Protein AF-0000000080419320 (afdb_homodimer)

InterPro domains:
  IPR003598 Immunoglobulin subtype 2 [SM00408] (26-109)
  IPR003599 Immunoglobulin domain subtype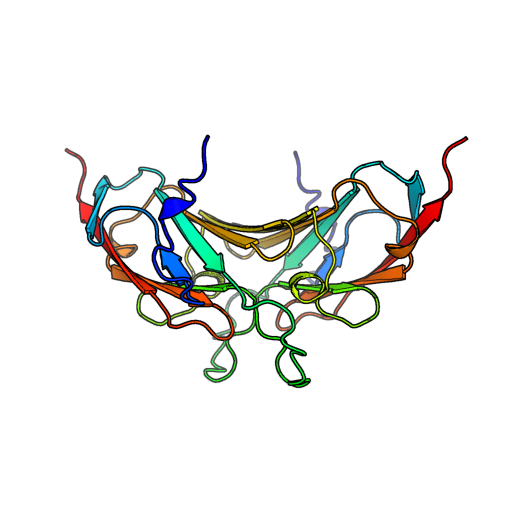 [SM00409] (20-117)
  IPR007110 Immunoglobulin-like domain [PS50835] (25-113)
  IPR013783 Immunoglobulin-like fold [G3DSA:2.60.40.10] (17-116)
  IPR036179 Immunoglobulin-like domain superfamily [SSF48726] (20-116)
  IPR037448 Zwei Ig domain protein zig-8 [PTHR23279] (15-119)

Organism: Rhodnius prolixus (NCBI:txid13249)

Nearest PDB structures (foldseek):
  6eg0-assembly1_A  TM=8.584E-01  e=4.675E-08  Drosophila melanogaster
  6eg1-assembly2_C  TM=7.633E-01  e=2.145E-08  Drosophila melanogaster
  4nob-assembly1_A  TM=6.809E-01  e=1.033E-05  Mus musculus
  5ayq-assembly1_B  TM=5.614E-01  e=3.844E-04  Mus musculus
  6avn-assembly1_L  TM=5.972E-01  e=2.040E-03  Homo sapiens

Sequence (240 aa):
MEFQKNLYKDGSVGANILGPKLRVVREGSSLTLLCHVRTKSGNSYKDTHRPPRLVDWLHDGKIILFTERSGVNVLTEKDGIDVSSHLTLSSVKMSDTGNYTCKAFNAAPTSIHLEVIQGWMEFQKNLYKDGSVGANILGPKLRVVREGSSLTLLCHVRTKSGNSYKDTHRPPRLVDWLHDGKIILFTERSGVNVLTEKDGIDVSSHLTLSSVKMSDTGNYTCKAFNAAPTSIHLEVIQGW

Solvent-accessible surface area (backbone atoms only — not comparable to full-atom values): 13356 Å² total; per-residue (Å²): 130,82,71,70,70,68,75,52,74,79,77,62,57,25,32,43,61,67,73,66,56,66,41,80,44,48,44,59,38,70,46,75,46,44,32,42,34,41,54,68,85,83,72,71,80,70,70,79,82,62,74,69,56,67,67,41,53,23,49,70,85,36,54,42,92,75,46,86,63,46,42,36,36,39,38,37,36,31,52,67,64,38,34,39,36,34,41,32,36,48,54,34,44,68,84,64,39,43,40,38,33,42,38,29,57,92,22,55,65,30,68,34,37,38,42,46,38,84,69,131,129,82,70,70,71,69,74,52,75,79,77,63,56,25,30,43,62,67,74,67,54,66,40,77,45,50,43,58,38,71,47,76,46,45,33,43,34,41,55,68,85,86,73,72,80,69,70,79,81,62,75,68,54,67,66,42,53,23,48,71,84,36,53,44,90,74,45,86,63,46,42,37,35,39,39,36,38,32,54,68,63,39,33,38,36,34,42,32,38,48,54,34,43,67,84,63,40,40,39,39,32,42,38,28,58,91,22,55,65,28,69,33,37,38,42,47,38,84,66,130

pLDDT: mean 79.52, std 20.67, range [26.31, 98.56]

Secondary structure (DSSP, 8-state):
----GGG-SS---EEEE-S-SEEEEETT--EEEEEEEEPPTT------SS---SEEEEETTEEGGGSS--SEEEEEEEETTEEEEEEEESS--GGG-EEEEEEETTS--EEEEEEEE---/----GGG-SS---EEEE-S-SEEEEETT--EEEEEEEEPPTT------SS---SEEEEETTEEGGGSS--SEEEEEEEETTEEEEEEEESS--GGG-EEEEEEETTS--EEEEEEEE---

Structure (mmCIF, N/CA/C/O backbone):
data_AF-0000000080419320-model_v1
#
loop_
_entity.id
_entity.type
_entity.pdbx_description
1 polymer 'Uncharacterized protein'
#
loop_
_atom_site.group_PDB
_atom_site.id
_atom_site.type_symbol
_atom_site.label_atom_id
_atom_site.label_alt_id
_atom_site.label_comp_id
_atom_site.label_asym_id
_atom_site.label_entity_id
_atom_site.label_seq_id
_atom_site.pdbx_PDB_ins_code
_atom_site.Cartn_x
_atom_site.Cartn_y
_atom_site.Cartn_z
_atom_site.occupancy
_atom_site.B_iso_or_equiv
_atom_site.auth_seq_id
_atom_site.auth_comp_id
_atom_site.auth_asym_id
_atom_site.auth_atom_id
_atom_site.pdbx_PDB_model_num
ATOM 1 N N . MET A 1 1 ? -13.398 -9.281 14.727 1 26.31 1 MET A N 1
ATOM 2 C CA . MET A 1 1 ? -14.086 -8 14.539 1 26.31 1 MET A CA 1
ATOM 3 C C . MET A 1 1 ? -15.008 -8.055 13.32 1 26.31 1 MET A C 1
ATOM 5 O O . MET A 1 1 ? -14.586 -8.445 12.234 1 26.31 1 MET A O 1
ATOM 9 N N . GLU A 1 2 ? -16.219 -8.328 13.438 1 29.62 2 GLU A N 1
ATOM 10 C CA . GLU A 1 2 ? -17.266 -8.422 12.422 1 29.62 2 GLU A CA 1
ATOM 11 C C . GLU A 1 2 ? -17.25 -7.211 11.5 1 29.62 2 GLU A C 1
ATOM 13 O O . GLU A 1 2 ? -17.375 -6.07 11.953 1 29.62 2 GLU A O 1
ATOM 18 N N . PHE A 1 3 ? -16.422 -7.199 10.57 1 36.44 3 PHE A N 1
ATOM 19 C CA . PHE A 1 3 ? -16.5 -6.141 9.578 1 36.44 3 PHE A CA 1
ATOM 20 C C . PHE A 1 3 ? -17.953 -5.918 9.148 1 36.44 3 PHE A C 1
ATOM 22 O O . PHE A 1 3 ? -18.672 -6.875 8.875 1 36.44 3 PHE A O 1
ATOM 29 N N . GLN A 1 4 ? -18.547 -5.008 9.766 1 41.03 4 GLN A N 1
ATOM 30 C CA . GLN A 1 4 ? -19.938 -4.695 9.453 1 41.03 4 GLN A CA 1
ATOM 31 C C . GLN A 1 4 ? -20.203 -4.766 7.945 1 41.03 4 GLN A C 1
ATOM 33 O O . GLN A 1 4 ? -19.609 -4.008 7.176 1 41.03 4 GLN A O 1
ATOM 38 N N . LYS A 1 5 ? -20.469 -5.887 7.453 1 40.09 5 LYS A N 1
ATOM 39 C CA . LYS A 1 5 ? -21.016 -6.215 6.137 1 40.09 5 LYS A CA 1
ATOM 40 C C . LYS A 1 5 ? -21.984 -5.145 5.66 1 40.09 5 LYS A C 1
ATOM 42 O O . LYS A 1 5 ? -22.234 -5.008 4.461 1 40.09 5 LYS A O 1
ATOM 47 N N . ASN A 1 6 ? -22.578 -4.566 6.633 1 43.12 6 ASN A N 1
ATOM 48 C CA . ASN A 1 6 ? -23.703 -3.732 6.25 1 43.12 6 ASN A CA 1
ATOM 49 C C . ASN A 1 6 ? -23.25 -2.414 5.629 1 43.12 6 ASN A C 1
ATOM 51 O O . ASN A 1 6 ? -24.031 -1.471 5.52 1 43.12 6 ASN A O 1
ATOM 55 N N . LEU A 1 7 ? -22.031 -2.287 5.59 1 47.19 7 LEU A N 1
ATOM 56 C CA . LEU A 1 7 ? -21.641 -0.943 5.176 1 47.19 7 LEU A CA 1
ATOM 57 C C . LEU A 1 7 ? -22.125 -0.646 3.764 1 47.19 7 LEU A C 1
ATOM 59 O O . LEU A 1 7 ? -22.156 0.513 3.342 1 47.19 7 LEU A O 1
ATOM 63 N N . TYR A 1 8 ? -22.203 -1.708 2.971 1 48.38 8 TYR A N 1
ATOM 64 C CA . TYR A 1 8 ? -22.656 -1.396 1.62 1 48.38 8 TYR A CA 1
ATOM 65 C C . TYR A 1 8 ? -24.109 -1.827 1.424 1 48.38 8 TYR A C 1
ATOM 67 O O . TYR A 1 8 ? -24.438 -3.002 1.589 1 48.38 8 TYR A O 1
ATOM 75 N N . LYS A 1 9 ? -25.031 -1.12 1.931 1 42.31 9 LYS A N 1
ATOM 76 C CA . LYS A 1 9 ? -26.422 -1.468 1.724 1 42.31 9 LYS A CA 1
ATOM 77 C C . LYS A 1 9 ? -26.672 -1.975 0.303 1 42.31 9 LYS A C 1
ATOM 79 O O . LYS A 1 9 ? -27.375 -2.961 0.101 1 42.31 9 LYS A O 1
ATOM 84 N N . ASP A 1 10 ? -26.656 -1.07 -0.639 1 43.97 10 ASP A N 1
ATOM 85 C CA . ASP A 1 10 ? -27.281 -1.3 -1.942 1 43.97 10 ASP A CA 1
ATOM 86 C C . ASP A 1 10 ? -26.25 -1.781 -2.959 1 43.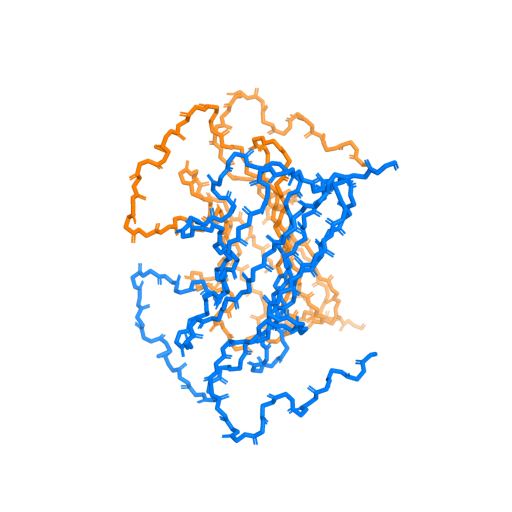97 10 ASP A C 1
ATOM 88 O O . ASP A 1 10 ? -26.312 -1.431 -4.141 1 43.97 10 ASP A O 1
ATOM 92 N N . GLY A 1 11 ? -25.359 -2.695 -2.592 1 49.44 11 GLY A N 1
ATOM 93 C CA . GLY A 1 11 ? -24.609 -3.279 -3.688 1 49.44 11 GLY A CA 1
ATOM 94 C C . GLY A 1 11 ? -23.547 -2.348 -4.242 1 49.44 11 GLY A C 1
ATOM 95 O O . GLY A 1 11 ? -22.984 -2.605 -5.309 1 49.44 11 GLY A O 1
ATOM 96 N N . SER A 1 12 ? -23.469 -1.065 -3.857 1 54.97 12 SER A N 1
ATOM 97 C CA . SER A 1 12 ? -22.734 -0.025 -4.566 1 54.97 12 SER A CA 1
ATOM 98 C C . SER A 1 12 ? -21.219 -0.211 -4.41 1 54.97 12 SER A C 1
ATOM 100 O O . SER A 1 12 ? -20.75 -0.623 -3.35 1 54.97 12 SER A O 1
ATOM 102 N N . VAL A 1 13 ? -20.484 -0.432 -5.68 1 60.5 13 VAL A N 1
ATOM 103 C CA . VAL A 1 13 ? -19.047 -0.353 -5.918 1 60.5 13 VAL A CA 1
ATOM 104 C C . VAL A 1 13 ? -18.531 1.005 -5.461 1 60.5 13 VAL A C 1
ATOM 106 O O . VAL A 1 13 ? -19.156 2.037 -5.703 1 60.5 13 VAL A O 1
ATOM 109 N N . GLY A 1 14 ? -17.781 1.075 -4.344 1 73.12 14 GLY A N 1
ATOM 110 C CA . GLY A 1 14 ? -17.203 2.346 -3.955 1 73.12 14 GLY A CA 1
ATOM 111 C C . GLY A 1 14 ? -16.203 2.219 -2.811 1 73.12 14 GLY A C 1
ATOM 112 O O . GLY A 1 14 ? -15.883 1.109 -2.385 1 73.12 14 GLY A O 1
ATOM 113 N N . ALA A 1 15 ? -15.641 3.34 -2.566 1 83.56 15 ALA A N 1
ATOM 114 C CA . ALA A 1 15 ? -14.758 3.496 -1.413 1 83.56 15 ALA A CA 1
ATOM 115 C C . ALA A 1 15 ? -15.477 4.18 -0.256 1 83.56 15 ALA A C 1
ATOM 117 O O . ALA A 1 15 ? -16.344 5.027 -0.473 1 83.56 15 ALA A O 1
ATOM 118 N N . ASN A 1 16 ? -15.25 3.664 0.948 1 89.94 16 ASN A N 1
ATOM 119 C CA . ASN A 1 16 ? -15.836 4.242 2.154 1 89.94 16 ASN A CA 1
ATOM 120 C C . ASN A 1 16 ? -14.828 4.27 3.303 1 89.94 16 ASN A C 1
ATOM 122 O O . ASN A 1 16 ? -14.242 3.238 3.646 1 89.94 16 ASN A O 1
ATOM 126 N N . ILE A 1 17 ? -14.586 5.508 3.779 1 94.5 17 ILE A N 1
ATOM 127 C CA . ILE A 1 17 ? -13.781 5.605 4.992 1 94.5 17 ILE A CA 1
ATOM 128 C C . ILE A 1 17 ? -14.672 5.41 6.219 1 94.5 17 ILE A C 1
ATOM 130 O O . ILE A 1 17 ? -15.602 6.184 6.445 1 94.5 17 ILE A O 1
ATOM 134 N N . LEU A 1 18 ? -14.328 4.465 7.027 1 93.5 18 LEU A N 1
ATOM 135 C CA . LEU A 1 18 ? -15.164 4.121 8.172 1 93.5 18 LEU A CA 1
ATOM 136 C C . LEU A 1 18 ? -15.062 5.184 9.258 1 93.5 18 LEU A C 1
ATOM 138 O O . LEU A 1 18 ? -13.992 5.746 9.484 1 93.5 18 LEU A O 1
ATOM 142 N N . GLY A 1 19 ? -16.297 5.391 9.961 1 91.94 19 GLY A N 1
ATOM 143 C CA . GLY A 1 19 ? -16.312 6.332 11.07 1 91.94 19 GLY A CA 1
ATOM 144 C C . GLY A 1 19 ? -16.891 7.684 10.688 1 91.94 19 GLY A C 1
ATOM 145 O O . GLY A 1 19 ? -17.453 7.844 9.602 1 91.94 19 GLY A O 1
ATOM 146 N N . PRO A 1 20 ? -16.812 8.586 11.586 1 94.31 20 PRO A N 1
ATOM 147 C CA . PRO A 1 20 ? -17.359 9.914 11.336 1 94.31 20 PRO A CA 1
ATOM 148 C C . PRO A 1 20 ? -16.594 10.688 10.266 1 94.31 20 PRO A C 1
ATOM 150 O O . PRO A 1 20 ? -15.391 10.484 10.102 1 94.31 20 PRO A O 1
ATOM 153 N N . LYS A 1 21 ? -17.312 11.547 9.555 1 96.19 21 LYS A N 1
ATOM 154 C CA . LYS A 1 21 ? -16.703 12.367 8.508 1 96.19 21 LYS A CA 1
ATOM 155 C C . LYS A 1 21 ? -15.781 13.422 9.109 1 96.19 21 LYS A C 1
ATOM 157 O O . LYS A 1 21 ? -14.898 13.945 8.43 1 96.19 21 LYS A O 1
ATOM 162 N N . LEU A 1 22 ? -16.016 13.727 10.312 1 97.88 22 LEU A N 1
ATOM 163 C CA . LEU A 1 22 ? -15.117 14.594 11.078 1 97.88 22 LEU A CA 1
ATOM 164 C C . LEU A 1 22 ? -14.391 13.797 12.156 1 97.88 22 LEU A C 1
ATOM 166 O O . LEU A 1 22 ? -15.023 13.227 13.047 1 97.88 22 LEU A O 1
ATOM 170 N N . ARG A 1 23 ? -13.109 13.766 12.031 1 97.62 23 ARG A N 1
ATOM 171 C CA . 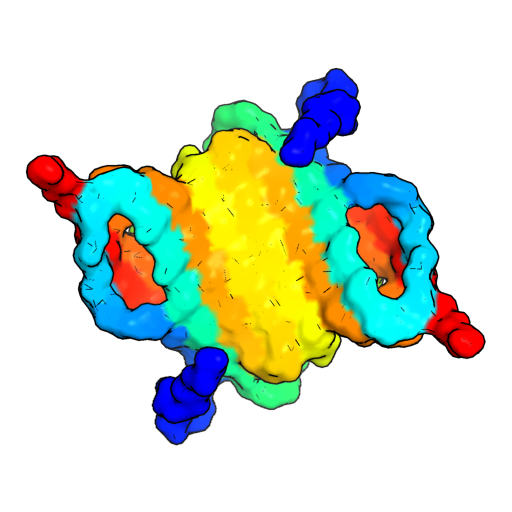ARG A 1 23 ? -12.258 13.125 13.031 1 97.62 23 ARG A CA 1
ATOM 172 C C . ARG A 1 23 ? -11.484 14.164 13.828 1 97.62 23 ARG A C 1
ATOM 174 O O . ARG A 1 23 ? -10.781 15 13.258 1 97.62 23 ARG A O 1
ATOM 181 N N . VAL A 1 24 ? -11.648 14.102 15.133 1 97.69 24 VAL A N 1
ATOM 182 C CA . VAL A 1 24 ? -10.922 15.016 16 1 97.69 24 VAL A CA 1
ATOM 183 C C . VAL A 1 24 ? -9.938 14.227 16.859 1 97.69 24 VAL A C 1
ATOM 185 O O . VAL A 1 24 ? -10.328 13.312 17.594 1 97.69 24 VAL A O 1
ATOM 188 N N . VAL A 1 25 ? -8.695 14.633 16.766 1 97.5 25 VAL A N 1
ATOM 189 C CA . VAL A 1 25 ? -7.68 13.922 17.531 1 97.5 25 VAL A CA 1
ATOM 190 C C . VAL A 1 25 ? -6.742 14.93 18.203 1 97.5 25 VAL A C 1
ATOM 192 O O . VAL A 1 25 ? -6.668 16.094 17.797 1 97.5 25 VAL A O 1
ATOM 195 N N . ARG A 1 26 ? -6.039 14.445 19.266 1 97.56 26 ARG A N 1
ATOM 196 C CA . ARG A 1 26 ? -5.055 15.281 19.953 1 97.56 26 ARG A CA 1
ATOM 197 C C . ARG A 1 26 ? -3.686 15.156 19.297 1 97.56 26 ARG A C 1
ATOM 199 O O . ARG A 1 26 ? -3.277 14.062 18.891 1 97.56 26 ARG A O 1
ATOM 206 N N . GLU A 1 27 ? -3.064 16.297 19.266 1 96.81 27 GLU A N 1
ATOM 207 C CA . GLU A 1 27 ? -1.695 16.266 18.75 1 96.81 27 GLU A CA 1
ATOM 208 C C . GLU A 1 27 ? -0.853 15.234 19.5 1 96.81 27 GLU A C 1
ATOM 210 O O . GLU A 1 27 ? -0.986 15.07 20.719 1 96.81 27 GLU A O 1
ATOM 215 N N . GLY A 1 28 ? 0.029 14.562 18.781 1 96.12 28 GLY A N 1
ATOM 216 C CA . GLY A 1 28 ? 0.926 13.586 19.375 1 96.12 28 GLY A CA 1
ATOM 217 C C . GLY A 1 28 ? 0.344 12.188 19.406 1 96.12 28 GLY A C 1
ATOM 218 O O . GLY A 1 28 ? 1.071 11.211 19.609 1 96.12 28 GLY A O 1
ATOM 219 N N . SER A 1 29 ? -0.983 12.094 19.297 1 96.62 29 SER A N 1
ATOM 220 C CA . SER A 1 29 ? -1.612 10.773 19.281 1 96.62 29 SER A CA 1
ATOM 221 C C . SER A 1 29 ? -1.396 10.086 17.938 1 96.62 29 SER A C 1
ATOM 223 O O . SER A 1 29 ? -0.84 10.68 17 1 96.62 29 SER A O 1
ATOM 225 N N . SER A 1 30 ? -1.675 8.789 17.906 1 97.12 30 SER A N 1
ATOM 226 C CA . SER A 1 30 ? -1.7 8.062 16.641 1 97.12 30 SER A CA 1
ATOM 227 C C . SER A 1 30 ? -3.109 8.008 16.062 1 97.12 30 SER A C 1
ATOM 229 O O . SER A 1 30 ? -4.094 8.055 16.797 1 97.12 30 SER A O 1
ATOM 231 N N . LEU A 1 31 ? -3.17 7.977 14.711 1 97.75 31 LEU A N 1
ATOM 232 C CA . LEU A 1 31 ? -4.441 7.887 14.008 1 97.75 31 LEU A CA 1
ATOM 233 C C . LEU A 1 31 ? -4.398 6.797 12.938 1 97.75 31 LEU A C 1
ATOM 235 O O . LEU A 1 31 ? -3.412 6.676 12.211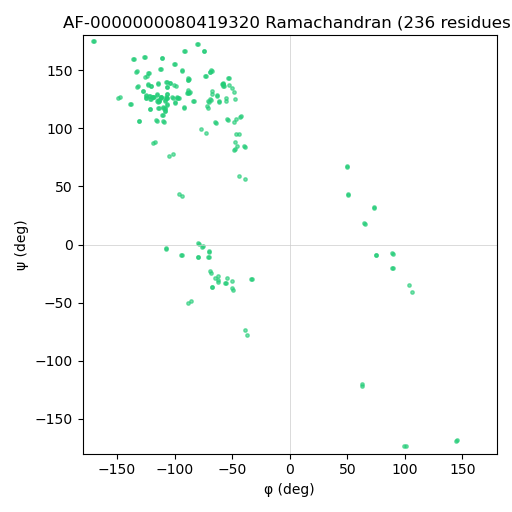 1 97.75 31 LEU A O 1
ATOM 239 N N . THR A 1 32 ? -5.453 6.027 12.883 1 97.81 32 THR A N 1
ATOM 240 C CA . THR A 1 32 ? -5.629 5.074 11.789 1 97.81 32 THR A CA 1
ATOM 241 C C . THR A 1 32 ? -6.969 5.293 11.094 1 97.81 32 THR A C 1
ATOM 243 O O . THR A 1 32 ? -8.016 5.305 11.742 1 97.81 32 THR A O 1
ATOM 246 N N . LEU A 1 33 ? -6.926 5.473 9.773 1 97.06 33 LEU A N 1
ATOM 247 C CA . LEU A 1 33 ? -8.117 5.543 8.93 1 97.06 33 LEU A CA 1
ATOM 248 C C . LEU A 1 33 ? -8.273 4.27 8.109 1 97.06 33 LEU A C 1
ATOM 250 O O . LEU A 1 33 ? -7.301 3.752 7.559 1 97.06 33 LEU A O 1
ATOM 254 N N . LEU A 1 34 ? -9.477 3.768 8.062 1 95.69 34 LEU A N 1
ATOM 255 C CA . LEU A 1 34 ? -9.766 2.541 7.328 1 95.69 34 LEU A CA 1
ATOM 256 C C . LEU A 1 34 ? -10.695 2.814 6.152 1 95.69 34 LEU A C 1
ATOM 258 O O . LEU A 1 34 ? -11.773 3.391 6.328 1 95.69 34 LEU A O 1
ATOM 262 N N . CYS A 1 35 ? -10.234 2.455 5.008 1 93.56 35 CYS A N 1
ATOM 263 C CA . CYS A 1 35 ? -11.031 2.572 3.793 1 93.56 35 CYS A CA 1
ATOM 264 C C . CYS A 1 35 ? -11.367 1.197 3.229 1 93.56 35 CYS A C 1
ATOM 266 O O . CYS A 1 35 ? -10.477 0.394 2.963 1 93.56 35 CYS A O 1
ATOM 268 N N . HIS A 1 36 ? -12.617 0.953 3.064 1 89.5 36 HIS A N 1
ATOM 269 C CA . HIS A 1 36 ? -13.102 -0.265 2.426 1 89.5 36 HIS A CA 1
ATOM 270 C C . HIS A 1 36 ? -13.516 -0.002 0.982 1 89.5 36 HIS A C 1
ATOM 272 O O . HIS A 1 36 ? -14.242 0.959 0.707 1 89.5 36 HIS A O 1
ATOM 278 N N . VAL A 1 37 ? -12.883 -0.864 0.137 1 83.12 37 VAL A N 1
ATOM 279 C CA . VAL A 1 37 ? -13.219 -0.752 -1.278 1 83.12 37 VAL A CA 1
ATOM 280 C C . VAL A 1 37 ? -13.906 -2.031 -1.75 1 83.12 37 VAL A C 1
ATOM 282 O O . VAL A 1 37 ? -13.414 -3.135 -1.494 1 83.12 37 VAL A O 1
ATOM 285 N N . ARG A 1 38 ? -14.984 -1.909 -2.363 1 74.12 38 ARG A N 1
ATOM 286 C CA . ARG A 1 38 ? -15.648 -3.047 -2.99 1 74.12 38 ARG A CA 1
ATOM 287 C C . ARG A 1 38 ? -15.594 -2.949 -4.512 1 74.12 38 ARG A C 1
ATOM 289 O O . ARG A 1 38 ? -15.891 -1.9 -5.082 1 74.12 38 ARG A O 1
ATOM 296 N N . THR A 1 39 ? -14.766 -3.781 -5.016 1 61.94 39 THR A N 1
ATOM 297 C CA . THR A 1 39 ? -14.695 -3.812 -6.473 1 61.94 39 THR A CA 1
ATOM 298 C C . THR A 1 39 ? -15.719 -4.781 -7.043 1 61.94 39 THR A C 1
ATOM 300 O O . THR A 1 39 ? -16.156 -5.715 -6.359 1 61.94 39 THR A O 1
ATOM 303 N N . LYS A 1 40 ? -16.5 -4.227 -8.156 1 54.34 40 LYS A N 1
ATOM 304 C CA . LYS A 1 40 ? -17.438 -5.121 -8.82 1 54.34 40 LYS A CA 1
ATOM 305 C C . LYS A 1 40 ? -16.766 -6.41 -9.266 1 54.34 40 LYS A C 1
ATOM 307 O O . LYS A 1 40 ? -15.562 -6.418 -9.547 1 54.34 40 LYS A O 1
ATOM 312 N N . SER A 1 41 ? -17.438 -7.414 -9.039 1 48.22 41 SER A N 1
ATOM 313 C CA . SER A 1 41 ? -17.125 -8.727 -9.602 1 48.22 41 SER A CA 1
ATOM 314 C C . SER A 1 41 ? -16.859 -8.641 -11.102 1 48.22 41 SER A C 1
ATOM 316 O O . SER A 1 41 ? -17.5 -7.859 -11.805 1 48.22 41 SER A O 1
ATOM 318 N N . GLY A 1 42 ? -15.68 -9.258 -11.781 1 46.38 42 GLY A N 1
ATOM 319 C CA . GLY A 1 42 ? -15.469 -9.469 -13.203 1 46.38 42 GLY A CA 1
ATOM 320 C C . GLY A 1 42 ? -14.5 -8.469 -13.82 1 46.38 42 GLY A C 1
ATOM 321 O O . GLY A 1 42 ? -14.398 -8.375 -15.039 1 46.38 42 GLY A O 1
ATOM 322 N 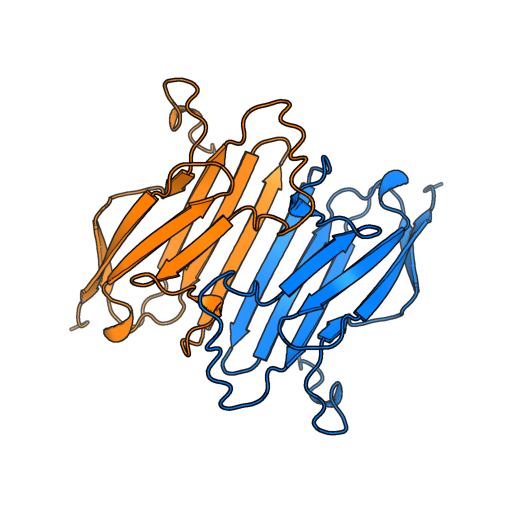N . ASN A 1 43 ? -14.492 -7.262 -13.383 1 43.19 43 ASN A N 1
ATOM 323 C CA . ASN A 1 43 ? -13.984 -6.199 -14.242 1 43.19 43 ASN A CA 1
ATOM 324 C C . ASN A 1 43 ? -12.5 -6.395 -14.547 1 43.19 43 ASN A C 1
ATOM 326 O O . ASN A 1 43 ? -11.695 -6.582 -13.641 1 43.19 43 ASN A O 1
ATOM 330 N N . SER A 1 44 ? -12.297 -6.875 -15.852 1 44.38 44 SER 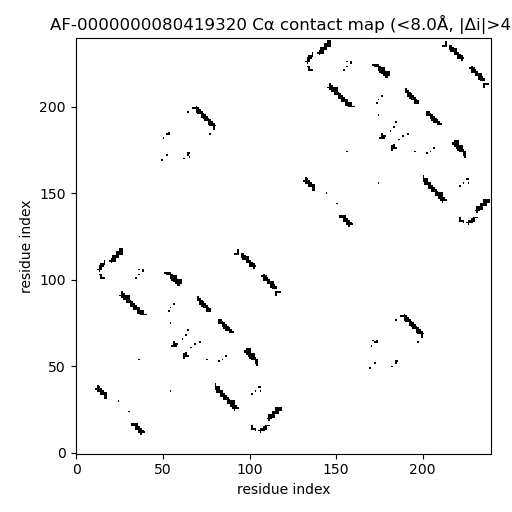A N 1
ATOM 331 C CA . SER A 1 44 ? -11.125 -6.934 -16.719 1 44.38 44 SER A CA 1
ATOM 332 C C . SER A 1 44 ? -10.336 -5.629 -16.688 1 44.38 44 SER A C 1
ATOM 334 O O . SER A 1 44 ? -10.805 -4.598 -17.172 1 44.38 44 SER A O 1
ATOM 336 N N . TYR A 1 45 ? -9.922 -5.254 -15.656 1 43.59 45 TYR A N 1
ATOM 337 C CA . TYR A 1 45 ? -9.125 -4.039 -15.789 1 43.59 45 TYR A CA 1
ATOM 338 C C . TYR A 1 45 ? -8.125 -4.164 -16.922 1 43.59 45 TYR A C 1
ATOM 340 O O . TYR A 1 45 ? -7.207 -4.988 -16.875 1 43.59 45 TYR A O 1
ATOM 348 N N . LYS A 1 46 ? -8.641 -3.768 -18.141 1 42 46 LYS A N 1
ATOM 349 C CA . LYS A 1 46 ? -7.879 -3.664 -19.391 1 42 46 LYS A CA 1
ATOM 350 C C . LYS A 1 46 ? -6.812 -2.576 -19.281 1 42 46 LYS A C 1
ATOM 352 O O . LYS A 1 46 ? -6.039 -2.369 -20.219 1 42 46 LYS A O 1
ATOM 357 N N . ASP A 1 47 ? -7 -1.525 -18.484 1 41.94 47 ASP A N 1
ATOM 358 C CA . ASP A 1 47 ? -6.176 -0.382 -18.859 1 41.94 47 ASP A CA 1
ATOM 359 C C . ASP A 1 47 ? -4.73 -0.574 -18.406 1 41.94 47 ASP A C 1
ATOM 361 O O . ASP A 1 47 ? -4.461 -0.677 -17.203 1 41.94 47 ASP A O 1
ATOM 365 N N . THR A 1 48 ? -3.846 -0.974 -19.25 1 41.91 48 THR A N 1
ATOM 366 C CA . THR A 1 48 ? -2.434 -1.326 -19.328 1 41.91 48 THR A CA 1
ATOM 367 C C . THR A 1 48 ? -1.561 -0.193 -18.797 1 41.91 48 THR A C 1
ATOM 369 O O . THR A 1 48 ? -0.377 -0.392 -18.516 1 41.91 48 THR A O 1
ATOM 372 N N . HIS A 1 49 ? -1.912 1.036 -18.844 1 40.94 49 HIS A N 1
ATOM 373 C CA . HIS A 1 49 ? -0.849 2.035 -18.844 1 40.94 49 HIS A CA 1
ATOM 374 C C . HIS A 1 49 ? -0.464 2.436 -17.422 1 40.94 49 HIS A C 1
ATOM 376 O O . HIS A 1 49 ? 0.632 2.953 -17.203 1 40.94 49 HIS A O 1
ATOM 382 N N . ARG A 1 50 ? -1.374 2.768 -16.609 1 45.81 50 ARG A N 1
ATOM 383 C CA . ARG A 1 50 ? -0.994 3.104 -15.242 1 45.81 50 ARG A CA 1
ATOM 384 C C . ARG A 1 50 ? -1.649 2.156 -14.242 1 45.81 50 ARG A C 1
ATOM 386 O O . ARG A 1 50 ? -2.873 2.156 -14.086 1 45.81 50 ARG A O 1
ATOM 393 N N . PRO A 1 51 ? -1.005 1.062 -13.984 1 47.44 51 PRO A N 1
ATOM 394 C CA . PRO A 1 51 ? -1.767 0.133 -13.148 1 47.44 51 PRO A CA 1
ATOM 395 C C . PRO A 1 51 ? -2.418 0.817 -11.945 1 47.44 51 PRO A C 1
ATOM 397 O O . PRO A 1 51 ? -1.766 1.594 -11.25 1 47.44 51 PRO A O 1
ATOM 400 N N . PRO A 1 52 ? -3.746 0.942 -12.031 1 50.5 52 PRO A N 1
ATOM 401 C CA . PRO A 1 52 ? -4.516 1.506 -10.922 1 50.5 52 PRO A CA 1
ATOM 402 C C . PRO A 1 52 ? -4.047 0.992 -9.562 1 50.5 52 PRO A C 1
ATOM 404 O O . PRO A 1 52 ? -3.555 -0.135 -9.461 1 50.5 52 PRO A O 1
ATOM 407 N N . ARG A 1 53 ? -3.441 1.88 -8.797 1 60.88 53 ARG A N 1
ATOM 408 C CA . ARG A 1 53 ? -3.377 1.504 -7.391 1 60.88 53 ARG A CA 1
ATOM 409 C C . ARG A 1 53 ? -4.77 1.215 -6.84 1 60.88 53 ARG A C 1
ATOM 411 O O . ARG A 1 53 ? -5.746 1.855 -7.234 1 60.88 53 ARG A O 1
ATOM 418 N N . LEU A 1 54 ? -4.934 0.003 -6.23 1 67.25 54 LEU A N 1
ATOM 419 C CA . LEU A 1 54 ? -6.277 -0.263 -5.73 1 67.25 54 LEU A CA 1
ATOM 420 C C . LEU A 1 54 ? -6.785 0.901 -4.887 1 67.25 54 LEU A C 1
ATOM 422 O O . LEU A 1 54 ? -7.941 1.314 -5.02 1 67.25 54 LEU A O 1
ATOM 426 N N . VAL A 1 55 ? -5.848 1.529 -4.09 1 80.94 55 VAL A N 1
ATOM 427 C CA . VAL A 1 55 ? -6.312 2.588 -3.199 1 80.94 55 VAL A CA 1
ATOM 428 C C . VAL A 1 55 ? -5.207 3.623 -3.008 1 80.94 55 VAL A C 1
ATOM 430 O O . VAL A 1 55 ? -4.055 3.27 -2.744 1 80.94 55 VAL A O 1
ATOM 433 N N . ASP A 1 56 ? -5.504 4.91 -3.268 1 84.56 56 ASP A N 1
ATOM 434 C CA . ASP A 1 56 ? -4.648 6.039 -2.916 1 84.56 56 ASP A CA 1
ATOM 435 C C . ASP A 1 56 ? -5.227 6.824 -1.741 1 84.56 56 ASP A C 1
ATOM 437 O O . ASP A 1 56 ? -6.438 7.031 -1.663 1 84.56 56 ASP A O 1
ATOM 441 N N . TRP A 1 57 ? -4.246 7.195 -0.918 1 91.31 57 TRP A N 1
ATOM 442 C CA . TRP A 1 57 ? -4.621 8.117 0.149 1 91.31 57 TRP A CA 1
ATOM 443 C C . TRP A 1 57 ? -4.074 9.516 -0.125 1 91.31 57 TRP A C 1
ATOM 445 O O . TRP A 1 57 ? -2.877 9.688 -0.362 1 91.31 57 TRP A O 1
ATOM 455 N N . LEU A 1 58 ? -4.988 10.461 -0.091 1 91.81 58 LEU A N 1
ATOM 456 C CA . LEU A 1 58 ? -4.59 11.852 -0.32 1 91.81 58 LEU A CA 1
ATOM 457 C C . LEU A 1 58 ? -4.797 12.688 0.937 1 91.81 58 LEU A C 1
ATOM 459 O O . LEU A 1 58 ? -5.793 12.523 1.644 1 91.81 58 LEU A O 1
ATOM 463 N N . HIS A 1 59 ? -3.836 13.547 1.194 1 95.31 59 HIS A N 1
ATOM 464 C CA . HIS A 1 59 ? -3.961 14.633 2.164 1 95.31 59 HIS A CA 1
ATOM 465 C C . HIS A 1 59 ? -4 15.992 1.474 1 95.31 59 HIS A C 1
ATOM 467 O O . HIS A 1 59 ? -3.008 16.422 0.875 1 95.31 59 HIS A O 1
ATOM 473 N N . ASP A 1 60 ? -5.207 16.609 1.568 1 95.56 60 ASP A N 1
ATOM 474 C CA . ASP A 1 60 ? -5.445 17.875 0.891 1 95.56 60 ASP A CA 1
ATOM 475 C C . ASP A 1 60 ? -5.027 17.797 -0.575 1 95.56 60 ASP A C 1
ATOM 477 O O . ASP A 1 60 ? -4.332 18.688 -1.072 1 95.56 60 ASP A O 1
ATOM 481 N N . GLY A 1 61 ? -5.379 16.703 -1.203 1 89.75 61 GLY A N 1
ATOM 48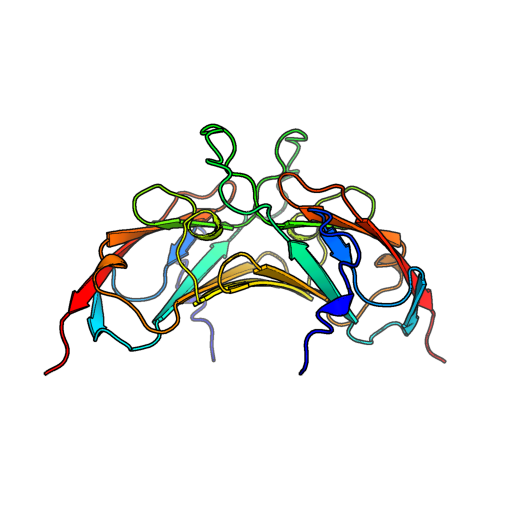2 C CA . GLY A 1 61 ? -5.238 16.562 -2.643 1 89.75 61 GLY A CA 1
ATOM 483 C C . GLY A 1 61 ? -3.889 16.016 -3.059 1 89.75 61 GLY A C 1
ATOM 484 O O . GLY A 1 61 ? -3.674 15.703 -4.23 1 89.75 61 GLY A O 1
ATOM 485 N N . LYS A 1 62 ? -3.02 15.906 -2.102 1 87.69 62 LYS A N 1
ATOM 486 C CA . LYS A 1 62 ? -1.703 15.344 -2.391 1 87.69 62 LYS A CA 1
ATOM 487 C C . LYS A 1 62 ? -1.597 13.906 -1.888 1 87.69 62 LYS A C 1
ATOM 489 O O . LYS A 1 62 ? -2.074 13.586 -0.796 1 87.69 62 LYS A O 1
ATOM 494 N N . ILE A 1 63 ? -0.978 13.055 -2.693 1 86.38 63 ILE A N 1
ATOM 495 C CA . ILE A 1 63 ? -0.747 11.688 -2.246 1 86.38 63 ILE A CA 1
ATOM 496 C C . ILE A 1 63 ? 0.14 11.688 -1.003 1 86.38 63 ILE A C 1
ATOM 498 O O . ILE A 1 63 ? 1.282 12.156 -1.05 1 86.38 63 ILE A O 1
ATOM 502 N N . ILE A 1 64 ? -0.27 11.148 0.047 1 87.56 64 ILE A N 1
ATOM 503 C CA . ILE A 1 64 ? 0.335 11.328 1.362 1 87.56 64 ILE A CA 1
ATOM 504 C C . ILE A 1 64 ? 1.726 10.695 1.383 1 87.56 64 ILE A C 1
ATOM 506 O O . ILE A 1 64 ? 2.646 11.234 2.004 1 87.56 64 ILE A O 1
ATOM 510 N N . LEU A 1 65 ? 1.884 9.555 0.679 1 82.69 65 LEU A N 1
ATOM 511 C CA . LEU A 1 65 ? 3.162 8.852 0.699 1 82.69 65 LEU A CA 1
ATOM 512 C C . LEU A 1 65 ? 4.227 9.641 -0.055 1 82.69 65 LEU A C 1
ATOM 514 O O . LEU A 1 65 ? 5.418 9.344 0.055 1 82.69 65 LEU A O 1
ATOM 518 N N . PHE A 1 66 ? 3.818 10.688 -0.673 1 79.31 66 PHE A N 1
ATOM 519 C CA . PHE A 1 66 ? 4.773 11.508 -1.412 1 79.31 66 PHE A CA 1
ATOM 520 C C . PHE A 1 66 ? 5.039 12.82 -0.688 1 79.31 66 PHE A C 1
ATOM 522 O O . PHE A 1 66 ? 5.816 13.648 -1.161 1 79.31 66 PHE A O 1
ATOM 529 N N . THR A 1 67 ? 4.379 13.008 0.336 1 82.38 67 THR A N 1
ATOM 530 C CA . THR A 1 67 ? 4.637 14.211 1.128 1 82.38 67 THR A CA 1
ATOM 531 C C . THR A 1 67 ? 5.871 14.016 2.004 1 82.38 67 THR A C 1
ATOM 533 O O . THR A 1 67 ? 6.449 12.93 2.047 1 82.38 67 THR A O 1
ATOM 536 N N . GLU A 1 68 ? 6.242 15.055 2.598 1 82.56 68 GLU A N 1
ATOM 537 C CA . GLU A 1 68 ? 7.406 15.023 3.482 1 82.56 68 GLU A CA 1
ATOM 538 C C . GLU A 1 68 ? 7.043 14.445 4.848 1 82.56 68 GLU A C 1
ATOM 540 O O . GLU A 1 68 ? 7.918 14.25 5.695 1 82.56 68 GLU A O 1
ATOM 545 N N . ARG A 1 69 ? 5.871 14.078 4.973 1 86 69 ARG A N 1
ATOM 546 C CA . ARG A 1 69 ? 5.395 13.602 6.266 1 86 69 ARG A CA 1
ATOM 547 C C . ARG A 1 69 ? 5.992 12.242 6.605 1 86 69 ARG A C 1
ATOM 549 O O . ARG A 1 69 ? 5.902 11.297 5.812 1 86 69 ARG A O 1
ATOM 556 N N . SER A 1 70 ? 6.68 12.117 7.754 1 87.56 70 SER A N 1
ATOM 557 C CA . SER A 1 70 ? 7.211 10.852 8.25 1 87.56 70 SER A CA 1
ATOM 558 C C . SER A 1 70 ? 6.215 10.156 9.164 1 87.56 70 SER A C 1
ATOM 560 O O . SER A 1 70 ? 5.207 10.742 9.562 1 87.56 70 SER A O 1
ATOM 562 N N . GLY A 1 71 ? 6.477 8.891 9.453 1 92.44 71 GLY A N 1
ATOM 563 C CA . GLY A 1 71 ? 5.586 8.164 10.344 1 92.44 71 GLY A CA 1
ATOM 564 C C . GLY A 1 71 ? 4.258 7.809 9.703 1 92.44 71 GLY A C 1
ATOM 565 O O . GLY A 1 71 ? 3.209 7.902 10.336 1 92.44 71 GLY A O 1
ATOM 566 N N . VAL A 1 72 ? 4.238 7.578 8.453 1 92.44 72 VAL A N 1
ATOM 567 C CA . VAL A 1 72 ? 3.055 7.195 7.695 1 92.44 72 VAL A CA 1
ATOM 568 C C . VAL A 1 72 ? 3.141 5.719 7.316 1 92.44 72 VAL A C 1
ATOM 570 O O . VAL A 1 72 ? 4.18 5.25 6.844 1 92.44 72 VAL A O 1
ATOM 573 N N . ASN A 1 73 ? 2.057 5.008 7.621 1 93.56 73 ASN A N 1
ATOM 574 C CA . ASN A 1 73 ? 1.941 3.611 7.219 1 93.56 73 ASN A CA 1
ATOM 575 C C . ASN A 1 73 ? 0.642 3.35 6.465 1 93.56 73 ASN A C 1
ATOM 577 O O . ASN A 1 73 ? -0.427 3.797 6.887 1 93.56 73 ASN A O 1
ATOM 581 N N . VAL A 1 74 ? 0.783 2.654 5.336 1 92.31 74 VAL A N 1
ATOM 582 C CA . VAL A 1 74 ? -0.396 2.234 4.586 1 92.31 74 VAL A CA 1
ATOM 583 C C . VAL A 1 74 ? -0.409 0.712 4.453 1 92.31 74 VAL A C 1
ATOM 585 O O . VAL A 1 74 ? 0.505 0.127 3.867 1 92.31 74 VAL A O 1
ATOM 588 N N . LEU A 1 75 ? -1.412 0.101 5.027 1 93.56 75 LEU A N 1
ATOM 589 C CA . LEU A 1 75 ? -1.641 -1.333 4.891 1 93.56 75 LEU A CA 1
ATOM 590 C C . LEU A 1 75 ? -2.848 -1.609 4 1 93.56 75 LEU A C 1
ATOM 592 O O . LEU A 1 75 ? -3.965 -1.194 4.316 1 93.56 75 LEU A O 1
ATOM 596 N N . THR A 1 76 ? -2.594 -2.215 2.889 1 90.25 76 THR A N 1
ATOM 597 C CA . THR A 1 76 ? -3.674 -2.625 2 1 90.25 76 THR A CA 1
ATOM 598 C C . THR A 1 76 ? -3.791 -4.148 1.958 1 90.25 76 THR A C 1
ATOM 600 O O . THR A 1 76 ? -2.803 -4.844 1.726 1 90.25 76 THR A O 1
ATOM 603 N N . GLU A 1 77 ? -5.004 -4.562 2.227 1 90.31 77 GLU A N 1
ATOM 604 C CA . GLU A 1 77 ? -5.289 -5.996 2.266 1 90.31 77 GLU A CA 1
ATOM 605 C C . GLU A 1 77 ? -6.402 -6.363 1.292 1 90.31 77 GLU A C 1
ATOM 607 O O . GLU A 1 77 ? -7.367 -5.613 1.13 1 90.31 77 GLU A O 1
ATOM 612 N N . LYS A 1 78 ? -6.125 -7.473 0.646 1 83.25 78 LYS A N 1
ATOM 613 C CA . LYS A 1 78 ? -7.129 -8.016 -0.266 1 83.25 78 LYS A CA 1
ATOM 614 C C . LYS A 1 78 ? -7.566 -9.414 0.169 1 83.25 78 LYS A C 1
ATOM 616 O O . LYS A 1 78 ? -6.73 -10.297 0.376 1 83.25 78 LYS A O 1
ATOM 621 N N . ASP A 1 79 ? -8.82 -9.586 0.298 1 81.5 79 ASP A N 1
ATOM 622 C CA . ASP A 1 79 ? -9.461 -10.875 0.526 1 81.5 79 ASP A CA 1
ATOM 623 C C . ASP A 1 79 ? -10.633 -11.078 -0.438 1 81.5 79 ASP A C 1
ATOM 625 O O . ASP A 1 79 ? -11.688 -10.469 -0.284 1 81.5 79 ASP A O 1
ATOM 629 N N . GLY A 1 80 ? -10.344 -11.969 -1.405 1 78.56 80 GLY A N 1
ATOM 630 C CA . GLY A 1 80 ? -11.336 -12.078 -2.461 1 78.56 80 GLY A CA 1
ATOM 631 C C . GLY A 1 80 ? -11.516 -10.789 -3.246 1 78.56 80 GLY A C 1
ATOM 632 O O . GLY A 1 80 ? -10.539 -10.227 -3.758 1 78.56 80 GLY A O 1
ATOM 633 N N . ILE A 1 81 ? -12.812 -10.258 -3.24 1 72.5 81 ILE A N 1
ATOM 634 C CA . ILE A 1 81 ? -13.117 -9.039 -3.977 1 72.5 81 ILE A CA 1
ATOM 635 C C . ILE A 1 81 ? -12.984 -7.828 -3.047 1 72.5 81 ILE A C 1
ATOM 637 O O . ILE A 1 81 ? -13.023 -6.684 -3.5 1 72.5 81 ILE A O 1
ATOM 641 N N . ASP A 1 82 ? -12.828 -8.102 -1.823 1 79.38 82 ASP A N 1
ATOM 642 C CA . ASP A 1 82 ? -12.781 -7.027 -0.838 1 79.38 82 ASP A CA 1
ATOM 643 C C . ASP A 1 82 ? -11.359 -6.492 -0.673 1 79.38 82 ASP A C 1
ATOM 645 O O . ASP A 1 82 ? -10.414 -7.27 -0.547 1 79.38 82 ASP A O 1
ATOM 649 N N . VAL A 1 83 ? -11.305 -5.215 -0.756 1 84.06 83 VAL A N 1
ATOM 650 C CA . VAL A 1 83 ? -10.031 -4.551 -0.515 1 84.06 83 VAL A CA 1
ATOM 651 C C . VAL A 1 83 ? -10.172 -3.553 0.63 1 84.06 83 VAL A C 1
ATOM 653 O O . VAL A 1 83 ? -11.133 -2.777 0.667 1 84.06 83 VAL A O 1
ATOM 656 N N . SER A 1 84 ? -9.297 -3.676 1.594 1 90.31 84 SER A N 1
ATOM 657 C CA . SER A 1 84 ? -9.242 -2.711 2.689 1 90.31 84 SER A CA 1
ATOM 658 C C . SER A 1 84 ? -7.879 -2.031 2.758 1 90.31 84 SER A C 1
ATOM 660 O O . SER A 1 84 ? -6.844 -2.686 2.607 1 90.31 84 SER A O 1
ATOM 662 N N . SER A 1 85 ? -7.906 -0.738 2.963 1 91.94 85 SER A N 1
ATOM 663 C CA . SER A 1 85 ? -6.672 0.03 3.096 1 91.94 85 SER A CA 1
ATOM 664 C C . SER A 1 85 ? -6.652 0.824 4.398 1 91.94 85 SER A C 1
ATOM 666 O O . SER A 1 85 ? -7.586 1.576 4.688 1 91.94 85 SER A O 1
ATOM 668 N N . HIS A 1 86 ? -5.586 0.674 5.164 1 94.75 86 HIS A N 1
ATOM 669 C CA . HIS A 1 86 ? -5.371 1.345 6.441 1 94.75 86 HIS A CA 1
ATOM 670 C C . HIS A 1 86 ? -4.289 2.414 6.328 1 94.75 86 HIS A C 1
ATOM 672 O O . HIS A 1 86 ? -3.143 2.109 5.996 1 94.75 86 HIS A O 1
ATOM 678 N N . LEU A 1 87 ? -4.703 3.549 6.551 1 95.75 87 LEU A N 1
ATOM 679 C CA . LEU A 1 87 ? -3.723 4.621 6.688 1 95.75 87 LEU A CA 1
ATOM 680 C C . LEU A 1 87 ? -3.469 4.938 8.156 1 95.75 87 LEU A C 1
ATOM 682 O O . LEU A 1 87 ? -4.398 5.277 8.898 1 95.75 87 LEU A O 1
ATOM 686 N N . THR A 1 88 ? -2.215 4.836 8.602 1 97.25 88 THR A N 1
ATOM 687 C CA . THR A 1 88 ? -1.853 5.156 9.977 1 97.25 88 THR A CA 1
ATOM 688 C C . THR A 1 88 ? -0.853 6.309 10.016 1 97.25 88 THR A C 1
ATOM 690 O O . THR A 1 88 ? 0.163 6.281 9.32 1 97.25 88 THR A O 1
ATOM 693 N N . LEU A 1 89 ? -1.191 7.254 10.742 1 97.12 89 LEU A N 1
ATOM 694 C CA . LEU A 1 89 ? -0.295 8.359 11.055 1 97.12 89 LEU A CA 1
ATOM 695 C C . LEU A 1 89 ? 0.201 8.273 12.492 1 97.12 89 LEU A C 1
ATOM 697 O O . LEU A 1 89 ? -0.601 8.273 13.43 1 97.12 89 LEU A O 1
ATOM 701 N N . SER A 1 90 ? 1.478 8.195 12.602 1 96.56 90 SER A N 1
ATOM 702 C CA . SER A 1 90 ? 2.051 8.211 13.945 1 96.56 90 SER A CA 1
ATOM 703 C C . SER A 1 90 ? 2.324 9.633 14.414 1 96.56 90 SER A C 1
ATOM 705 O O . SER A 1 90 ? 2.705 10.492 13.609 1 96.56 90 SER A O 1
ATOM 707 N N . SER A 1 91 ? 2.119 9.914 15.688 1 96.12 91 SER A N 1
ATOM 708 C CA . SER A 1 91 ? 2.424 11.203 16.281 1 96.12 91 SER A CA 1
ATOM 709 C C . SER A 1 91 ? 1.848 12.352 15.461 1 96.12 91 SER A C 1
ATOM 711 O O . SER A 1 91 ? 2.592 13.188 14.953 1 96.12 91 SER A O 1
ATOM 713 N N . VAL A 1 92 ? 0.608 12.375 15.469 1 96.81 92 VAL A N 1
ATOM 714 C CA . VAL A 1 92 ? -0.119 13.336 14.641 1 96.81 92 VAL A CA 1
ATOM 715 C C . VAL A 1 92 ? 0.302 14.758 15 1 96.81 92 VAL A C 1
ATOM 717 O O . VAL A 1 92 ? 0.458 15.086 16.172 1 96.81 92 VAL A O 1
ATOM 720 N N . LYS A 1 93 ? 0.481 15.602 13.938 1 96.81 93 LYS A N 1
ATOM 721 C CA . LYS A 1 93 ? 0.874 17 14.062 1 96.81 93 LYS A CA 1
ATOM 722 C C . LYS A 1 93 ? -0.272 17.922 13.672 1 96.81 93 LYS A C 1
ATOM 724 O O . LYS A 1 93 ? -1.198 17.516 12.969 1 96.81 93 LYS A O 1
ATOM 729 N N . MET A 1 94 ? -0.158 19.188 14.141 1 97.19 94 MET A N 1
ATOM 730 C CA . MET A 1 94 ? -1.149 20.188 13.75 1 97.19 94 MET A CA 1
ATOM 731 C C . MET A 1 94 ? -1.24 20.297 12.234 1 97.19 94 MET A C 1
ATOM 733 O O . MET A 1 94 ? -2.318 20.547 11.688 1 97.19 94 MET A O 1
ATOM 737 N N . SER A 1 95 ? -0.029 20.078 11.516 1 96.12 95 SER A N 1
ATOM 738 C CA . SER A 1 95 ? 0.024 20.188 10.062 1 96.12 95 SER A CA 1
ATOM 739 C C . SER A 1 95 ? -0.716 19.047 9.383 1 96.12 95 SER A C 1
ATOM 741 O O . SER A 1 95 ? -0.975 19.094 8.18 1 96.12 95 SER A O 1
ATOM 743 N N . ASP A 1 96 ? -1.075 18.047 10.203 1 97.25 96 ASP A N 1
ATOM 744 C CA . ASP A 1 96 ? -1.829 16.922 9.656 1 97.25 96 ASP A CA 1
ATOM 745 C C . ASP A 1 96 ? -3.309 17.281 9.516 1 97.25 96 ASP A C 1
ATOM 747 O O . ASP A 1 96 ? -4.066 16.531 8.883 1 97.25 96 ASP A O 1
ATOM 751 N N . THR A 1 97 ? -3.764 18.328 10.031 1 98 97 THR A N 1
ATOM 752 C CA . THR A 1 97 ? -5.145 18.766 9.867 1 98 97 THR A CA 1
ATOM 753 C C . THR A 1 97 ? -5.48 18.938 8.383 1 98 97 THR A C 1
ATOM 755 O O . THR A 1 97 ? -4.68 19.469 7.617 1 98 97 THR A O 1
ATOM 758 N N . GLY A 1 98 ? -6.66 18.5 8.016 1 98.19 98 GLY A N 1
ATOM 759 C CA . GLY A 1 98 ? -7.09 18.672 6.633 1 98.19 98 GLY A CA 1
ATOM 760 C C . GLY A 1 98 ? -7.938 17.516 6.133 1 98.19 98 GLY A C 1
ATOM 761 O O . GLY A 1 98 ? -8.453 16.719 6.93 1 98.19 98 GLY A O 1
ATOM 762 N N . ASN A 1 99 ? -8.148 17.5 4.855 1 98.31 99 ASN A N 1
ATOM 763 C CA . ASN A 1 99 ? -8.969 16.469 4.227 1 98.31 99 ASN A CA 1
ATOM 764 C C . ASN A 1 99 ? -8.141 15.258 3.838 1 98.31 99 ASN A C 1
ATOM 766 O O . ASN A 1 99 ? -7.059 15.391 3.262 1 98.31 99 ASN A O 1
ATOM 770 N N . TYR A 1 100 ? -8.656 14.18 4.219 1 97.12 100 TYR A N 1
ATOM 771 C CA . TYR A 1 100 ? -8.094 12.906 3.771 1 97.12 100 TYR A CA 1
ATOM 772 C C . TYR A 1 100 ? -9.055 12.18 2.842 1 97.12 100 TYR A C 1
ATOM 774 O O . TYR A 1 100 ? -10.227 11.977 3.18 1 97.12 100 TYR A O 1
ATOM 782 N N . THR A 1 101 ? -8.516 11.805 1.668 1 94.75 101 THR A N 1
ATOM 783 C CA . THR A 1 101 ? -9.344 11.195 0.632 1 94.75 101 THR A CA 1
ATOM 784 C C . THR A 1 101 ? -8.82 9.805 0.274 1 94.75 101 THR A C 1
ATOM 786 O O . THR A 1 101 ? -7.617 9.609 0.096 1 94.75 101 THR A O 1
ATOM 789 N N . CYS A 1 102 ? -9.711 8.898 0.385 1 92.69 102 CYS A N 1
ATOM 790 C CA . CYS A 1 102 ? -9.445 7.574 -0.156 1 92.69 102 CYS A CA 1
ATOM 791 C C . CYS A 1 102 ? -9.953 7.457 -1.587 1 92.69 102 CYS A C 1
ATOM 793 O O . CYS A 1 102 ? -11.156 7.574 -1.835 1 92.69 102 CYS A O 1
ATOM 795 N N . LYS A 1 103 ? -9.008 7.223 -2.467 1 86.81 103 LYS A N 1
ATOM 796 C CA . LYS A 1 103 ? -9.328 7.094 -3.887 1 86.81 103 LYS A CA 1
ATOM 797 C C . LYS A 1 103 ? -9.031 5.684 -4.391 1 86.81 103 LYS A C 1
ATOM 799 O O . LYS A 1 103 ? -7.875 5.277 -4.469 1 86.81 103 LYS A O 1
ATOM 804 N N . ALA A 1 104 ? -10.148 4.965 -4.609 1 80.31 104 ALA A N 1
ATOM 805 C CA . ALA A 1 104 ? -9.992 3.617 -5.148 1 80.31 104 ALA A CA 1
ATOM 806 C C . ALA A 1 104 ? -10.258 3.594 -6.652 1 80.31 104 ALA A C 1
ATOM 808 O O . ALA A 1 104 ? -10.93 4.48 -7.18 1 80.31 104 ALA A O 1
ATOM 809 N N . PHE A 1 105 ? -9.547 2.48 -7.125 1 72.44 105 PHE A N 1
ATOM 810 C CA . PHE A 1 105 ? -9.758 2.318 -8.562 1 72.44 105 PHE A CA 1
ATOM 811 C C . PHE A 1 105 ? -11.219 2.039 -8.867 1 72.44 105 PHE A C 1
ATOM 813 O O . PHE A 1 105 ? -11.844 1.184 -8.227 1 72.44 105 PHE A O 1
ATOM 820 N N . ASN A 1 106 ? -11.688 2.799 -9.75 1 68.75 106 ASN A N 1
ATOM 821 C CA . ASN A 1 106 ? -13.031 2.623 -10.273 1 68.75 106 ASN A CA 1
ATOM 822 C C . ASN A 1 106 ? -14.094 2.846 -9.203 1 68.75 106 ASN A C 1
ATOM 824 O O . ASN A 1 106 ? -15.148 2.207 -9.219 1 68.75 106 ASN A O 1
ATOM 828 N N . ALA A 1 107 ? -13.859 3.404 -8.258 1 74 107 ALA A N 1
ATOM 829 C CA . ALA A 1 107 ? -14.812 3.77 -7.215 1 74 107 ALA A CA 1
ATOM 830 C C . ALA A 1 107 ? -14.766 5.266 -6.926 1 74 107 ALA A C 1
ATOM 832 O O . ALA A 1 107 ? -13.727 5.91 -7.109 1 74 107 ALA A O 1
ATOM 833 N N . ALA A 1 108 ? -15.922 5.789 -6.637 1 82.25 108 ALA A N 1
ATOM 834 C CA . ALA A 1 108 ? -15.953 7.188 -6.211 1 82.25 108 ALA A CA 1
ATOM 835 C C . ALA A 1 108 ? -15.078 7.406 -4.984 1 82.25 108 ALA A C 1
ATOM 837 O O . ALA A 1 108 ? -15.078 6.594 -4.059 1 82.25 108 ALA A O 1
ATOM 838 N N . PRO A 1 109 ? -14.32 8.492 -5.031 1 88.94 109 PRO A N 1
ATOM 839 C CA . PRO A 1 109 ? -13.516 8.805 -3.852 1 88.94 109 PRO A CA 1
ATOM 840 C C . PRO A 1 109 ? -14.352 9.234 -2.654 1 88.94 109 PRO A C 1
ATOM 842 O O . PRO A 1 109 ? -15.469 9.734 -2.826 1 88.94 109 PRO A O 1
ATOM 845 N N . THR A 1 110 ? -13.891 8.938 -1.497 1 93.12 110 THR A N 1
ATOM 846 C CA . THR A 1 110 ? -14.508 9.391 -0.256 1 93.12 110 THR A CA 1
ATOM 847 C C . THR A 1 110 ? -13.5 10.172 0.587 1 93.12 110 THR A C 1
ATOM 849 O O . THR A 1 110 ? -12.305 9.891 0.563 1 93.12 110 THR A O 1
ATOM 852 N N . SER A 1 111 ? -14.008 11.172 1.339 1 96.38 111 SER A N 1
ATOM 853 C CA . SER A 1 111 ? -13.133 12.039 2.125 1 96.38 111 SER A CA 1
ATOM 854 C C . SER A 1 111 ? -13.664 12.219 3.543 1 96.38 111 SER A C 1
ATOM 856 O O . SER A 1 111 ? -14.867 12.109 3.781 1 96.38 111 SER A O 1
ATOM 858 N N . ILE A 1 112 ? -12.805 12.383 4.449 1 97.81 112 ILE A N 1
ATOM 859 C CA . ILE A 1 112 ? -13.102 12.844 5.801 1 97.81 112 ILE A CA 1
ATOM 860 C C . ILE A 1 112 ? -12.234 14.055 6.137 1 97.81 112 ILE A C 1
ATOM 862 O O . ILE A 1 112 ? -11.266 14.352 5.438 1 97.81 112 ILE A O 1
ATOM 866 N N . HIS A 1 113 ? -12.672 14.773 7.145 1 98.56 113 HIS A N 1
ATOM 867 C CA . HIS A 1 113 ? -11.859 15.867 7.652 1 98.56 113 HIS A CA 1
ATOM 868 C C . HIS A 1 113 ? -11.227 15.516 8.992 1 98.56 113 HIS A C 1
ATOM 870 O O . HIS A 1 113 ? -11.906 15.031 9.898 1 98.56 113 HIS A O 1
ATOM 876 N N . LEU A 1 114 ? -9.992 15.648 9.055 1 98.44 114 LEU A N 1
ATOM 877 C CA . LEU A 1 114 ? -9.258 15.477 10.305 1 98.44 114 LEU A CA 1
ATOM 878 C C . LEU A 1 114 ? -8.977 16.828 10.953 1 98.44 114 LEU A C 1
ATOM 880 O O . LEU A 1 114 ? -8.438 17.734 10.312 1 98.44 114 LEU A O 1
ATOM 884 N N . GLU A 1 115 ? -9.352 16.938 12.164 1 98.38 115 GLU A N 1
ATOM 885 C CA . GLU A 1 115 ? -9.008 18.094 12.984 1 98.38 115 GLU A CA 1
ATOM 886 C C . GLU A 1 115 ? -8.086 17.703 14.133 1 98.38 115 GLU A C 1
ATOM 888 O O . GLU A 1 115 ? -8.461 16.891 14.992 1 98.38 115 GLU A O 1
ATOM 893 N N . VAL A 1 116 ? -6.895 18.266 14.102 1 98.12 116 VAL A N 1
ATOM 894 C CA . VAL A 1 116 ? -5.945 18.031 15.18 1 98.12 116 VAL A CA 1
ATOM 895 C C . VAL A 1 116 ? -6.012 19.172 16.188 1 98.12 116 VAL A C 1
ATOM 897 O O . VAL A 1 116 ? -5.953 20.344 15.812 1 98.12 116 VAL A O 1
ATOM 900 N N . ILE A 1 117 ? -6.207 18.859 17.391 1 97.44 117 ILE A N 1
ATOM 901 C CA . ILE A 1 117 ? -6.293 19.906 18.406 1 97.44 117 ILE A CA 1
ATOM 902 C C . ILE A 1 117 ? -5.082 19.812 19.344 1 97.44 117 ILE A C 1
ATOM 904 O O . ILE A 1 117 ? -4.438 18.766 19.438 1 97.44 117 ILE A O 1
ATOM 908 N N . GLN A 1 118 ? -4.691 20.984 19.906 1 89.25 118 GLN A N 1
ATOM 909 C CA . GLN A 1 118 ? -3.582 21.062 20.844 1 89.25 118 GLN A CA 1
ATOM 910 C C . GLN A 1 118 ? -3.943 20.391 22.172 1 89.25 118 GLN A C 1
ATOM 912 O O . GLN A 1 118 ? -5.105 20.422 22.594 1 89.25 118 GLN A O 1
ATOM 917 N N . GLY A 1 119 ? -3.104 19.375 22.656 1 69.81 119 GLY A N 1
ATOM 918 C CA . GLY A 1 119 ? -3.309 18.828 24 1 69.81 119 GLY A CA 1
ATOM 919 C C . GLY A 1 119 ? -3.004 19.828 25.094 1 69.81 119 GLY A C 1
ATOM 920 O O . GLY A 1 119 ? -2.244 20.781 24.891 1 69.81 119 GLY A O 1
ATOM 921 N N . TRP A 1 120 ? -3.873 20 26.078 1 54.28 120 TRP A N 1
ATOM 922 C CA . TRP A 1 120 ? -3.518 20.594 27.359 1 54.28 120 TRP A CA 1
ATOM 923 C C . TRP A 1 120 ? -2.648 19.641 28.172 1 54.28 120 TRP A C 1
ATOM 925 O O . TRP A 1 120 ? -2.738 18.422 28.016 1 54.28 120 TRP A O 1
ATOM 935 N N . MET B 1 1 ? 14.797 -4.246 15.312 1 27.05 1 MET B N 1
ATOM 936 C CA . MET B 1 1 ? 15.406 -4.965 14.195 1 27.05 1 MET B CA 1
ATOM 937 C C . MET B 1 1 ? 16.312 -4.043 13.383 1 27.05 1 MET B C 1
ATOM 939 O O . MET B 1 1 ? 15.891 -2.961 12.969 1 27.05 1 MET B O 1
ATOM 943 N N . GLU B 1 2 ? 17.531 -3.98 13.609 1 29.8 2 GLU B N 1
ATOM 944 C CA . GLU B 1 2 ? 18.562 -3.182 12.945 1 29.8 2 GLU B CA 1
ATOM 945 C C . GLU B 1 2 ? 18.453 -3.301 11.43 1 29.8 2 GLU B C 1
ATOM 947 O O . GLU B 1 2 ? 18.562 -4.398 10.875 1 29.8 2 GLU B O 1
ATOM 952 N N . PHE B 1 3 ? 17.641 -2.598 10.852 1 36.78 3 PHE B N 1
ATOM 953 C CA . PHE B 1 3 ? 17.641 -2.545 9.391 1 36.78 3 PHE B CA 1
ATOM 954 C C . PHE B 1 3 ? 19.062 -2.359 8.875 1 36.78 3 PHE B C 1
ATOM 956 O O . PHE B 1 3 ? 19.812 -1.514 9.367 1 36.78 3 PHE B O 1
ATOM 963 N N . GLN B 1 4 ? 19.641 -3.439 8.57 1 41.03 4 GLN B N 1
ATOM 964 C CA . GLN B 1 4 ? 21 -3.385 8.047 1 41.03 4 GLN B CA 1
ATOM 965 C C . GLN B 1 4 ? 21.188 -2.203 7.098 1 41.03 4 GLN B C 1
ATOM 967 O O . GLN B 1 4 ? 20.531 -2.135 6.055 1 41.03 4 GLN B O 1
ATOM 972 N N . LYS B 1 5 ? 21.453 -1.072 7.613 1 40.31 5 LYS B N 1
ATOM 973 C CA . LYS B 1 5 ? 21.922 0.152 6.969 1 40.31 5 LYS B CA 1
ATOM 974 C C . LYS B 1 5 ? 22.812 -0.162 5.773 1 40.31 5 LYS B C 1
ATOM 976 O O . LYS B 1 5 ? 22.938 0.644 4.848 1 40.31 5 LYS B O 1
ATOM 981 N N . ASN B 1 6 ? 23.438 -1.259 5.914 1 43.16 6 ASN B N 1
ATOM 982 C CA . ASN B 1 6 ? 24.516 -1.483 4.953 1 43.16 6 ASN B CA 1
ATOM 983 C C . ASN B 1 6 ? 23.969 -1.886 3.586 1 43.16 6 ASN B C 1
ATOM 985 O O . ASN B 1 6 ? 24.703 -2.395 2.742 1 43.16 6 ASN B O 1
ATOM 989 N N . LEU B 1 7 ? 22.734 -1.985 3.561 1 47.62 7 LEU B N 1
ATOM 990 C CA . LEU B 1 7 ? 22.266 -2.564 2.307 1 47.62 7 LEU B CA 1
ATOM 991 C C . LEU B 1 7 ? 22.625 -1.67 1.126 1 47.62 7 LEU B C 1
ATOM 993 O O . LEU B 1 7 ? 22.625 -2.119 -0.022 1 47.62 7 LEU B O 1
ATOM 997 N N . TYR B 1 8 ? 22.641 -0.351 1.391 1 48.62 8 TYR B N 1
ATOM 998 C CA . TYR B 1 8 ? 22.984 0.475 0.238 1 48.62 8 TYR B CA 1
ATOM 999 C C . TYR B 1 8 ? 24.438 0.937 0.304 1 48.62 8 TYR B C 1
ATOM 1001 O O . TYR B 1 8 ? 24.844 1.577 1.274 1 48.62 8 TYR B O 1
ATOM 1009 N N . LYS B 1 9 ? 25.328 0.116 -0.011 1 42.66 9 LYS B N 1
ATOM 1010 C CA . LYS B 1 9 ? 26.734 0.544 -0.024 1 42.66 9 LYS B CA 1
ATOM 1011 C C . LYS B 1 9 ? 26.859 1.974 -0.541 1 42.66 9 LYS B C 1
ATOM 1013 O O . LYS B 1 9 ? 27.594 2.779 0.03 1 42.66 9 LYS B O 1
ATOM 1018 N N . ASP B 1 10 ? 26.766 2.113 -1.814 1 43.78 10 ASP B N 1
ATOM 1019 C CA . ASP B 1 10 ? 27.297 3.283 -2.516 1 43.78 10 ASP B CA 1
ATOM 1020 C C . ASP B 1 10 ? 26.219 4.352 -2.684 1 43.78 10 ASP B C 1
ATOM 1022 O O . ASP B 1 10 ? 26.109 4.98 -3.738 1 43.78 10 ASP B O 1
ATOM 1026 N N . GLY B 1 11 ? 25.391 4.621 -1.675 1 49.19 11 GLY B N 1
ATOM 1027 C CA . GLY B 1 11 ? 24.578 5.809 -1.857 1 49.19 11 GLY B CA 1
ATOM 1028 C C . GLY B 1 11 ? 23.438 5.609 -2.836 1 49.19 11 GLY B C 1
ATOM 1029 O O . GLY B 1 11 ? 22.781 6.57 -3.256 1 49.19 11 GLY B O 1
ATOM 1030 N N . SER B 1 12 ? 23.359 4.488 -3.584 1 54.69 12 SER B N 1
ATOM 1031 C CA . SER B 1 12 ? 22.516 4.344 -4.77 1 54.69 12 SER B CA 1
ATOM 1032 C C . SER B 1 12 ? 21.031 4.289 -4.398 1 54.69 12 SER B C 1
ATOM 1034 O O . SER B 1 12 ? 20.672 3.701 -3.377 1 54.69 12 SER B O 1
ATOM 1036 N N . VAL B 1 13 ? 20.219 5.387 -4.938 1 60.28 13 VAL B N 1
ATOM 1037 C CA . VAL B 1 13 ? 18.766 5.477 -5.012 1 60.28 13 VAL B CA 1
ATOM 1038 C C . VAL B 1 13 ? 18.219 4.246 -5.723 1 60.28 13 VAL B C 1
ATOM 1040 O O . VAL B 1 13 ? 18.766 3.801 -6.73 1 60.28 13 VAL B O 1
ATOM 1043 N N . GLY B 1 14 ? 17.578 3.316 -5.008 1 73 14 GLY B N 1
ATOM 1044 C CA . GLY B 1 14 ? 16.953 2.189 -5.684 1 73 14 GLY B CA 1
ATOM 1045 C C . GLY B 1 14 ? 16.078 1.354 -4.77 1 73 14 GLY B C 1
ATOM 1046 O O . GLY B 1 14 ? 15.844 1.724 -3.617 1 73 14 GLY B O 1
ATOM 1047 N N . ALA B 1 15 ? 15.469 0.439 -5.406 1 83.56 15 ALA B N 1
ATOM 1048 C CA . ALA B 1 15 ? 14.672 -0.577 -4.719 1 83.56 15 ALA B CA 1
ATOM 1049 C C . ALA B 1 15 ? 15.461 -1.875 -4.562 1 83.56 15 ALA B C 1
ATOM 1051 O O . ALA B 1 15 ? 16.266 -2.227 -5.426 1 83.56 15 ALA B O 1
ATOM 1052 N N . ASN B 1 16 ? 15.367 -2.451 -3.391 1 89.62 16 ASN B N 1
ATOM 1053 C CA . ASN B 1 16 ? 16.031 -3.725 -3.113 1 89.62 16 ASN B CA 1
ATOM 1054 C C . ASN B 1 16 ? 15.125 -4.66 -2.314 1 89.62 16 ASN B C 1
ATOM 1056 O O . ASN B 1 16 ? 14.617 -4.289 -1.255 1 89.62 16 ASN B O 1
ATOM 1060 N N . ILE B 1 17 ? 14.859 -5.844 -2.936 1 94.38 17 ILE B N 1
ATOM 1061 C CA . ILE B 1 17 ? 14.156 -6.867 -2.172 1 94.38 17 ILE B CA 1
ATOM 1062 C C . ILE B 1 17 ? 15.148 -7.645 -1.311 1 94.38 17 ILE B C 1
ATOM 1064 O O . ILE B 1 17 ? 16.078 -8.273 -1.832 1 94.38 17 ILE B O 1
ATOM 1068 N N . LEU B 1 18 ? 14.906 -7.668 -0.043 1 93.31 18 LEU B N 1
ATOM 1069 C CA . LEU B 1 18 ? 15.836 -8.289 0.887 1 93.31 18 LEU B CA 1
ATOM 1070 C C . LEU B 1 18 ? 15.789 -9.805 0.778 1 93.31 18 LEU B C 1
ATOM 1072 O O . LEU B 1 18 ? 14.719 -10.383 0.562 1 93.31 18 LEU B O 1
ATOM 1076 N N . GLY B 1 19 ? 17.078 -10.43 0.981 1 91.75 19 GLY B N 1
ATOM 1077 C CA . GLY B 1 19 ? 17.156 -11.883 0.967 1 91.75 19 GLY B CA 1
ATOM 1078 C C . GLY B 1 19 ? 17.641 -12.438 -0.355 1 91.75 19 GLY B C 1
ATOM 1079 O O . GLY B 1 19 ? 18.109 -11.688 -1.22 1 91.75 19 GLY B O 1
ATOM 1080 N N . PRO B 1 20 ? 17.594 -13.711 -0.457 1 94.19 20 PRO B N 1
ATOM 1081 C CA . PRO B 1 20 ? 18.094 -14.359 -1.677 1 94.19 20 PRO B CA 1
ATOM 1082 C C . PRO B 1 20 ? 17.219 -14.07 -2.893 1 94.19 20 PRO B C 1
ATOM 1084 O O . PRO B 1 20 ? 16.016 -13.859 -2.752 1 94.19 20 PRO B O 1
ATOM 1087 N N . LYS B 1 21 ? 17.828 -14.047 -4.062 1 96.06 21 LYS B N 1
ATOM 1088 C CA . LYS B 1 21 ? 17.125 -13.805 -5.316 1 96.06 21 LYS B CA 1
ATOM 1089 C C . LYS B 1 21 ? 16.203 -14.984 -5.66 1 96.06 21 LYS B C 1
ATOM 1091 O O . LYS B 1 21 ? 15.25 -14.828 -6.426 1 96.06 21 LYS B O 1
ATOM 1096 N N . LEU B 1 22 ? 16.531 -16.078 -5.145 1 97.81 22 LEU B N 1
ATOM 1097 C CA . LEU B 1 22 ? 15.672 -17.25 -5.246 1 97.81 22 LEU B CA 1
ATOM 1098 C C . LEU B 1 22 ? 15.055 -17.594 -3.893 1 97.81 22 LEU B C 1
ATOM 1100 O O . LEU B 1 22 ? 15.773 -17.875 -2.932 1 97.81 22 LEU B O 1
ATOM 1104 N N . ARG B 1 23 ? 13.773 -17.531 -3.848 1 97.56 23 ARG B N 1
ATOM 1105 C CA . ARG B 1 23 ? 13.023 -17.906 -2.656 1 97.56 23 ARG B CA 1
ATOM 1106 C C . ARG B 1 23 ? 12.273 -19.219 -2.877 1 97.56 23 ARG B C 1
ATOM 1108 O O . ARG B 1 23 ? 11.5 -19.344 -3.83 1 97.56 23 ARG B O 1
ATOM 1115 N N . VAL B 1 24 ? 12.539 -20.156 -2.016 1 97.62 24 VAL B N 1
ATOM 1116 C CA . VAL B 1 24 ? 11.852 -21.438 -2.094 1 97.62 24 VAL B CA 1
ATOM 1117 C C . VAL B 1 24 ? 10.961 -21.625 -0.865 1 97.62 24 VAL B C 1
ATOM 1119 O O . VAL B 1 24 ? 11.445 -21.578 0.269 1 97.62 24 VAL B O 1
ATOM 1122 N N . VAL B 1 25 ? 9.711 -21.859 -1.141 1 97.5 25 VAL B N 1
ATOM 1123 C CA . VAL B 1 25 ? 8.781 -22.031 -0.026 1 97.5 25 VAL B CA 1
ATOM 1124 C C . VAL B 1 25 ? 7.867 -23.219 -0.288 1 97.5 25 VAL B C 1
ATOM 1126 O O . VAL B 1 25 ? 7.719 -23.656 -1.432 1 97.5 25 VAL B O 1
ATOM 1129 N N . ARG B 1 26 ? 7.262 -23.75 0.818 1 97.56 26 ARG B N 1
ATOM 1130 C CA . ARG B 1 26 ? 6.305 -24.859 0.693 1 97.56 26 ARG B CA 1
ATOM 1131 C C . ARG B 1 26 ? 4.891 -24.328 0.476 1 97.56 26 ARG B C 1
ATOM 1133 O O . ARG B 1 26 ? 4.496 -23.328 1.089 1 97.56 26 ARG B O 1
ATOM 1140 N N . GLU B 1 27 ? 4.234 -25.047 -0.368 1 96.81 27 GLU B N 1
ATOM 1141 C CA . GLU B 1 27 ? 2.832 -24.688 -0.562 1 96.81 27 GLU B CA 1
ATOM 1142 C C . GLU B 1 27 ? 2.09 -24.625 0.77 1 96.81 27 GLU B C 1
ATOM 1144 O O . GLU B 1 27 ? 2.324 -25.453 1.658 1 96.81 27 GLU B O 1
ATOM 1149 N N . GLY B 1 28 ? 1.173 -23.672 0.889 1 96.12 28 GLY B N 1
ATOM 1150 C CA . GLY B 1 28 ? 0.361 -23.531 2.088 1 96.12 28 GLY B CA 1
ATOM 1151 C C . GLY B 1 28 ? 0.994 -22.641 3.137 1 96.12 28 GLY B C 1
ATOM 1152 O O . GLY B 1 28 ? 0.317 -22.188 4.062 1 96.12 28 GLY B O 1
ATOM 1153 N N . SER B 1 29 ? 2.309 -22.453 3.035 1 96.56 29 SER B N 1
ATOM 1154 C CA . SER B 1 29 ? 2.979 -21.562 3.977 1 96.56 29 SER B CA 1
ATOM 1155 C C . SER B 1 29 ? 2.684 -20.094 3.662 1 96.56 29 SER B C 1
ATOM 1157 O O . SER B 1 29 ? 2.039 -19.797 2.656 1 96.56 29 SER B O 1
ATOM 1159 N N . SER B 1 30 ? 3.004 -19.234 4.613 1 97.06 30 SER B N 1
ATOM 1160 C CA . SER B 1 30 ? 2.957 -17.797 4.355 1 97.06 30 SER B CA 1
ATOM 1161 C C . SER B 1 30 ? 4.316 -17.266 3.918 1 97.06 30 SER B C 1
ATOM 1163 O O . SER B 1 30 ? 5.355 -17.828 4.277 1 97.06 30 SER B O 1
ATOM 1165 N N . LEU B 1 31 ? 4.277 -16.203 3.084 1 97.69 31 LEU B N 1
ATOM 1166 C CA . LEU B 1 31 ? 5.496 -15.57 2.602 1 97.69 31 LEU B CA 1
ATOM 1167 C C . LEU B 1 31 ? 5.41 -14.055 2.752 1 97.69 31 LEU B C 1
ATOM 1169 O O . LEU B 1 31 ? 4.375 -13.453 2.457 1 97.69 31 LEU B O 1
ATOM 1173 N N . THR B 1 32 ? 6.477 -13.484 3.227 1 97.75 32 THR B N 1
ATOM 1174 C CA . THR B 1 32 ? 6.602 -12.031 3.24 1 97.75 32 THR B CA 1
ATOM 1175 C C . THR B 1 32 ? 7.871 -11.586 2.521 1 97.75 32 THR B C 1
ATOM 1177 O O . THR B 1 32 ? 8.969 -12.055 2.842 1 97.75 32 THR B O 1
ATOM 1180 N N . LEU B 1 33 ? 7.723 -10.688 1.542 1 97.06 33 LEU B N 1
ATOM 1181 C CA . LEU B 1 33 ? 8.836 -10.047 0.854 1 97.06 33 LEU B CA 1
ATOM 1182 C C . LEU B 1 33 ? 8.977 -8.594 1.29 1 97.06 33 LEU B C 1
ATOM 1184 O O . LEU B 1 33 ? 7.984 -7.871 1.406 1 97.06 33 LEU B O 1
ATOM 1188 N N . LEU B 1 34 ? 10.195 -8.195 1.542 1 95.56 34 LEU B N 1
ATOM 1189 C CA . LEU B 1 34 ? 10.469 -6.84 1.994 1 95.56 34 LEU B CA 1
ATOM 1190 C C . LEU B 1 34 ? 11.289 -6.082 0.96 1 95.56 34 LEU B C 1
ATOM 1192 O O . LEU B 1 34 ? 12.352 -6.547 0.542 1 95.56 34 LEU B O 1
ATOM 1196 N N . CYS B 1 35 ? 10.75 -4.984 0.547 1 93.5 35 CYS B N 1
ATOM 1197 C CA . CYS B 1 35 ? 11.445 -4.102 -0.385 1 93.5 35 CYS B CA 1
ATOM 1198 C C . CYS B 1 35 ? 11.789 -2.771 0.275 1 93.5 35 CYS B C 1
ATOM 1200 O O . CYS B 1 35 ? 10.906 -2.084 0.79 1 93.5 35 CYS B O 1
ATOM 1202 N N . HIS B 1 36 ? 13.016 -2.443 0.258 1 89.31 36 HIS B N 1
ATOM 1203 C CA . HIS B 1 36 ? 13.492 -1.153 0.743 1 89.31 36 HIS B CA 1
ATOM 1204 C C . HIS B 1 36 ? 13.789 -0.204 -0.413 1 89.31 36 HIS B C 1
ATOM 1206 O O . HIS B 1 36 ? 14.453 -0.583 -1.38 1 89.31 36 HIS B O 1
ATOM 1212 N N . VAL B 1 37 ? 13.133 0.969 -0.252 1 82.81 37 VAL B N 1
ATOM 1213 C CA . VAL B 1 37 ? 13.352 1.99 -1.271 1 82.81 37 VAL B CA 1
ATOM 1214 C C . VAL B 1 37 ? 14.055 3.195 -0.651 1 82.81 37 V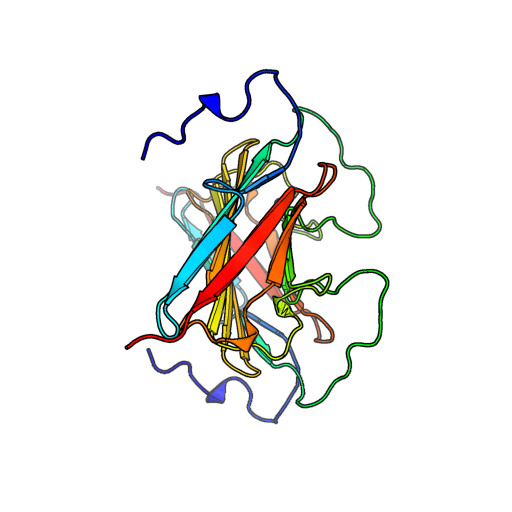AL B C 1
ATOM 1216 O O . VAL B 1 37 ? 13.633 3.697 0.395 1 82.81 37 VAL B O 1
ATOM 1219 N N . ARG B 1 38 ? 15.086 3.607 -1.239 1 73.81 38 ARG B N 1
ATOM 1220 C CA . ARG B 1 38 ? 15.758 4.836 -0.82 1 73.81 38 ARG B CA 1
ATOM 1221 C C . ARG B 1 38 ? 15.57 5.941 -1.854 1 73.81 38 ARG B C 1
ATOM 1223 O O . ARG B 1 38 ? 15.766 5.719 -3.051 1 73.81 38 ARG B O 1
ATOM 1230 N N . THR B 1 39 ? 14.75 6.809 -1.466 1 61.66 39 THR B N 1
ATOM 1231 C CA . THR B 1 39 ? 14.57 7.949 -2.355 1 61.66 39 THR B CA 1
ATOM 1232 C C . THR B 1 39 ? 15.609 9.023 -2.07 1 61.66 39 THR B C 1
ATOM 1234 O O . THR B 1 39 ? 16.141 9.102 -0.963 1 61.66 39 THR B O 1
ATOM 1237 N N . LYS B 1 40 ? 16.297 9.523 -3.268 1 53.28 40 LYS B N 1
ATOM 1238 C CA . LYS B 1 40 ? 17.266 10.609 -3.1 1 53.28 40 LYS B CA 1
ATOM 1239 C C . LYS B 1 40 ? 16.656 11.758 -2.291 1 53.28 40 LYS B C 1
ATOM 1241 O O . LYS B 1 40 ? 15.453 11.984 -2.328 1 53.28 40 LYS B O 1
ATOM 1246 N N . SER B 1 41 ? 17.406 12.172 -1.438 1 47.09 41 SER B N 1
ATOM 1247 C CA . SER B 1 41 ? 17.234 13.422 -0.711 1 47.09 41 SER B CA 1
ATOM 1248 C C . SER B 1 41 ? 16.922 14.57 -1.662 1 47.09 41 SER B C 1
ATOM 1250 O O . SER B 1 41 ? 17.469 14.641 -2.766 1 47.09 41 SER B O 1
ATOM 1252 N N . GLY B 1 42 ? 15.711 15.484 -1.532 1 45.69 42 GLY B N 1
ATOM 1253 C CA . GLY B 1 42 ? 15.477 16.75 -2.215 1 45.69 42 GLY B CA 1
ATOM 1254 C C . GLY B 1 42 ? 14.438 16.641 -3.316 1 45.69 42 GLY B C 1
ATOM 1255 O O . GLY B 1 42 ? 14.25 17.594 -4.09 1 45.69 42 GLY B O 1
ATOM 1256 N N . ASN B 1 43 ? 14.453 15.586 -4.078 1 43.03 43 ASN B N 1
ATOM 1257 C CA . ASN B 1 43 ? 13.82 15.68 -5.391 1 43.03 43 ASN B CA 1
ATOM 1258 C C . ASN B 1 43 ? 12.312 15.898 -5.277 1 43.03 43 ASN B C 1
ATOM 1260 O O . ASN B 1 43 ? 11.633 15.203 -4.523 1 43.03 43 ASN B O 1
ATOM 1264 N N . SER B 1 44 ? 11.945 17.203 -5.57 1 43.62 44 SER B N 1
ATOM 1265 C CA . SER B 1 44 ? 10.672 17.828 -5.922 1 43.62 44 SER B CA 1
ATOM 1266 C C . SER B 1 44 ? 9.859 16.938 -6.855 1 43.62 44 SER B C 1
ATOM 1268 O O . SER B 1 44 ? 10.227 16.75 -8.016 1 43.62 44 SER B O 1
ATOM 1270 N N . TYR B 1 45 ? 9.609 15.836 -6.504 1 42.97 45 TYR B N 1
ATOM 1271 C CA . TYR B 1 45 ? 8.781 15.141 -7.488 1 42.97 45 TYR B CA 1
ATOM 1272 C C . TYR B 1 45 ? 7.633 16.031 -7.957 1 42.97 45 TYR B C 1
ATOM 1274 O O . TYR B 1 45 ? 6.723 16.344 -7.184 1 42.97 45 TYR B O 1
ATOM 1282 N N . LYS B 1 46 ? 8.016 16.875 -8.984 1 41.72 46 LYS B N 1
ATOM 1283 C CA . LYS B 1 46 ? 7.129 17.766 -9.727 1 41.72 46 LYS B CA 1
ATOM 1284 C C . LYS B 1 46 ? 6.059 16.969 -10.477 1 41.72 46 LYS B C 1
ATOM 1286 O O . LYS B 1 46 ? 5.227 17.562 -11.172 1 41.72 46 LYS B O 1
ATOM 1291 N N . ASP B 1 47 ? 6.352 15.703 -10.844 1 42.59 47 ASP B N 1
ATOM 1292 C CA . ASP B 1 47 ? 5.461 15.258 -11.914 1 42.59 47 ASP B CA 1
ATOM 1293 C C . ASP B 1 47 ? 4.055 14.992 -11.383 1 42.59 47 ASP B C 1
ATOM 1295 O O . ASP B 1 47 ? 3.859 14.094 -10.555 1 42.59 47 ASP B O 1
ATOM 1299 N N . THR B 1 48 ? 3.152 15.883 -11.461 1 41.28 48 THR B N 1
ATOM 1300 C CA . THR B 1 48 ? 1.748 16.125 -11.148 1 41.28 48 THR B CA 1
ATOM 1301 C C . THR B 1 48 ? 0.871 14.992 -11.672 1 41.28 48 THR B C 1
ATOM 1303 O O . THR B 1 48 ? -0.294 14.875 -11.289 1 41.28 48 THR B O 1
ATOM 1306 N N . HIS B 1 49 ? 1.187 14.297 -12.789 1 41.81 49 HIS B N 1
ATOM 1307 C CA . HIS B 1 49 ? 0.072 13.695 -13.516 1 41.81 49 HIS B CA 1
ATOM 1308 C C . HIS B 1 49 ? -0.278 12.328 -12.945 1 41.81 49 HIS B C 1
ATOM 1310 O O . HIS B 1 49 ? -1.345 11.781 -13.234 1 41.81 49 HIS B O 1
ATOM 1316 N N . ARG B 1 50 ? 0.739 11.438 -12.742 1 45.19 50 ARG B N 1
ATOM 1317 C CA . ARG B 1 50 ? 0.395 10.125 -12.211 1 45.19 50 ARG B CA 1
ATOM 1318 C C . ARG B 1 50 ? 1.029 9.898 -10.844 1 45.19 50 ARG B C 1
ATOM 1320 O O . ARG B 1 50 ? 2.246 9.734 -10.734 1 45.19 50 ARG B O 1
ATOM 1327 N N . PRO B 1 51 ? 0.337 10.297 -9.844 1 47.59 51 PRO B N 1
ATOM 1328 C CA . PRO B 1 51 ? 1.084 10.219 -8.586 1 47.59 51 PRO B CA 1
ATOM 1329 C C . PRO B 1 51 ? 1.771 8.867 -8.398 1 47.59 51 PRO B C 1
ATOM 1331 O O . PRO B 1 51 ? 1.146 7.816 -8.594 1 47.59 51 PRO B O 1
ATOM 1334 N N . PRO B 1 52 ? 3.086 8.883 -8.578 1 49.78 52 PRO B N 1
ATOM 1335 C CA . PRO B 1 52 ? 3.906 7.688 -8.375 1 49.78 52 PRO B CA 1
ATOM 1336 C C . PRO B 1 52 ? 3.523 6.914 -7.117 1 49.78 52 PRO B C 1
ATOM 1338 O O . PRO B 1 52 ? 3.053 7.504 -6.145 1 49.78 52 PRO B O 1
ATOM 1341 N N . ARG B 1 53 ? 2.939 5.758 -7.32 1 59.25 53 ARG B N 1
ATOM 1342 C CA . ARG B 1 53 ? 2.98 4.883 -6.152 1 59.25 53 ARG B CA 1
ATOM 1343 C C . ARG B 1 53 ? 4.414 4.676 -5.676 1 59.25 53 ARG B C 1
ATOM 1345 O O . ARG B 1 53 ? 5.336 4.582 -6.484 1 59.25 53 ARG B O 1
ATOM 1352 N N . LEU B 1 54 ? 4.676 5.008 -4.371 1 66.81 54 LEU B N 1
ATOM 1353 C CA . LEU B 1 54 ? 6.062 4.844 -3.949 1 66.81 54 LEU B CA 1
ATOM 1354 C C . LEU B 1 54 ? 6.59 3.467 -4.344 1 66.81 54 LEU B C 1
ATOM 1356 O O . LEU B 1 54 ? 7.711 3.346 -4.84 1 66.81 54 LEU B O 1
ATOM 1360 N N . VAL B 1 55 ? 5.688 2.42 -4.211 1 80.5 55 VAL B N 1
ATOM 1361 C CA . VAL B 1 55 ? 6.18 1.075 -4.492 1 80.5 55 VAL B CA 1
ATOM 1362 C C . VAL B 1 55 ? 5.055 0.224 -5.078 1 80.5 55 VAL B C 1
ATOM 1364 O O . VAL B 1 55 ? 3.941 0.209 -4.551 1 80.5 55 VAL B O 1
ATOM 1367 N N . ASP B 1 56 ? 5.301 -0.405 -6.258 1 84.44 56 ASP B N 1
ATOM 1368 C CA . ASP B 1 56 ? 4.434 -1.431 -6.832 1 84.44 56 ASP B CA 1
ATOM 1369 C C . ASP B 1 56 ? 5.078 -2.812 -6.73 1 84.44 56 ASP B C 1
ATOM 1371 O O . ASP B 1 56 ? 6.281 -2.957 -6.938 1 84.44 56 ASP B O 1
ATOM 1375 N N . TRP B 1 57 ? 4.137 -3.711 -6.406 1 91.25 57 TRP B N 1
ATOM 1376 C CA . TRP B 1 57 ? 4.562 -5.105 -6.461 1 91.25 57 TRP B CA 1
ATOM 1377 C C . TRP B 1 57 ? 3.947 -5.812 -7.664 1 91.25 57 TRP B C 1
ATOM 1379 O O . TRP B 1 57 ? 2.73 -5.785 -7.855 1 91.25 57 TRP B O 1
ATOM 1389 N N . LEU B 1 58 ? 4.836 -6.422 -8.438 1 91.75 58 LEU B N 1
ATOM 1390 C CA . LEU B 1 58 ? 4.375 -7.152 -9.617 1 91.75 58 LEU B CA 1
ATOM 1391 C C . LEU B 1 58 ? 4.648 -8.648 -9.477 1 91.75 58 LEU B C 1
ATOM 1393 O O . LEU B 1 58 ? 5.703 -9.039 -8.969 1 91.75 58 LEU B O 1
ATOM 1397 N N . HIS B 1 59 ? 3.676 -9.43 -9.883 1 95.25 59 HIS B N 1
ATOM 1398 C CA . HIS B 1 59 ? 3.838 -10.867 -10.102 1 95.25 59 HIS B CA 1
ATOM 1399 C C . HIS B 1 59 ? 3.775 -11.211 -11.586 1 95.25 59 HIS B C 1
ATOM 1401 O O . HIS B 1 59 ? 2.725 -11.062 -12.219 1 95.25 59 HIS B O 1
ATOM 1407 N N . ASP B 1 60 ? 4.969 -11.625 -12.086 1 95.62 60 ASP B N 1
ATOM 1408 C CA . ASP B 1 60 ? 5.109 -11.922 -13.516 1 95.62 60 ASP B CA 1
ATOM 1409 C C . ASP B 1 60 ? 4.578 -10.766 -14.367 1 95.62 60 ASP B C 1
ATOM 1411 O O . ASP B 1 60 ? 3.82 -10.992 -15.312 1 95.62 60 ASP B O 1
ATOM 1415 N N . GLY B 1 61 ? 4.914 -9.57 -13.953 1 89.81 61 GLY B N 1
ATOM 1416 C CA . GLY B 1 61 ? 4.664 -8.383 -14.766 1 89.81 61 GLY B CA 1
ATOM 1417 C C . GLY B 1 61 ? 3.307 -7.758 -14.5 1 89.81 61 GLY B C 1
ATOM 1418 O O . GLY B 1 61 ? 3.01 -6.672 -15 1 89.81 61 GLY B O 1
ATOM 1419 N N . LYS B 1 62 ? 2.518 -8.445 -13.727 1 87.88 62 LYS B N 1
ATOM 1420 C CA . LYS B 1 62 ? 1.202 -7.914 -13.383 1 87.88 62 LYS B CA 1
ATOM 1421 C C . LYS B 1 62 ? 1.185 -7.379 -11.953 1 87.88 62 LYS B C 1
ATOM 1423 O O . LYS B 1 62 ? 1.758 -7.988 -11.047 1 87.88 62 LYS B O 1
ATOM 1428 N N . ILE B 1 63 ? 0.535 -6.234 -11.766 1 86.44 63 ILE B N 1
ATOM 1429 C CA . ILE B 1 63 ? 0.39 -5.707 -10.414 1 86.44 63 ILE B CA 1
ATOM 1430 C C . ILE B 1 63 ? -0.398 -6.695 -9.555 1 86.44 63 ILE B C 1
ATOM 1432 O O . ILE B 1 63 ? -1.557 -6.996 -9.852 1 86.44 63 ILE B O 1
ATOM 1436 N N . ILE B 1 64 ? 0.11 -7.129 -8.508 1 87.56 64 ILE B N 1
ATOM 1437 C CA . ILE B 1 64 ? -0.4 -8.273 -7.758 1 87.56 64 ILE B CA 1
ATOM 1438 C C . ILE B 1 64 ? -1.762 -7.93 -7.156 1 87.56 64 ILE B C 1
ATOM 1440 O O . ILE B 1 64 ? -2.652 -8.781 -7.098 1 87.56 64 ILE B O 1
ATOM 1444 N N . LEU B 1 65 ? -1.93 -6.664 -6.715 1 82.62 65 LEU B N 1
ATOM 1445 C CA . LEU B 1 65 ? -3.176 -6.27 -6.066 1 82.62 65 LEU B CA 1
ATOM 1446 C C . LEU B 1 65 ? -4.324 -6.234 -7.07 1 82.62 65 LEU B C 1
ATOM 1448 O O . LEU B 1 65 ? -5.492 -6.168 -6.684 1 82.62 65 LEU B O 1
ATOM 1452 N N . PHE B 1 66 ? -3.99 -6.43 -8.312 1 79.38 66 PHE B N 1
ATOM 1453 C CA . PHE B 1 66 ? -5.027 -6.418 -9.336 1 79.38 66 PHE B CA 1
ATOM 1454 C C . PHE B 1 66 ? -5.289 -7.824 -9.859 1 79.38 66 PHE B C 1
ATOM 1456 O O . PHE B 1 66 ? -6.129 -8.016 -10.742 1 79.38 66 PHE B O 1
ATOM 1463 N N . THR B 1 67 ? -4.559 -8.711 -9.391 1 82.62 67 THR B N 1
ATOM 1464 C CA . THR B 1 67 ? -4.801 -10.094 -9.781 1 82.62 67 THR B CA 1
ATOM 1465 C C . THR B 1 67 ? -5.953 -10.688 -8.977 1 82.62 67 THR B C 1
ATOM 1467 O O . THR B 1 67 ? -6.484 -10.047 -8.07 1 82.62 67 THR B O 1
ATOM 1470 N N . GLU B 1 68 ? -6.324 -11.828 -9.359 1 82.81 68 GLU B N 1
ATOM 1471 C CA . GLU B 1 68 ? -7.41 -12.531 -8.672 1 82.81 68 GLU B CA 1
ATOM 1472 C C . GLU B 1 68 ? -6.918 -13.18 -7.383 1 82.81 68 GLU B C 1
ATOM 1474 O O . GLU B 1 68 ? -7.711 -13.734 -6.617 1 82.81 68 GLU B O 1
ATOM 1479 N N . ARG B 1 69 ? -5.734 -13.008 -7.121 1 86.19 69 ARG B N 1
ATOM 1480 C CA . ARG B 1 69 ? -5.133 -13.672 -5.969 1 86.19 69 ARG B CA 1
ATOM 1481 C C . ARG B 1 69 ? -5.652 -13.078 -4.66 1 86.19 69 ARG B C 1
ATOM 1483 O O . ARG B 1 69 ? -5.586 -11.859 -4.457 1 86.19 69 ARG B O 1
ATOM 1490 N N . SER B 1 70 ? -6.242 -13.906 -3.787 1 87.75 70 SER B N 1
ATOM 1491 C CA . SER B 1 70 ? -6.691 -13.492 -2.461 1 87.75 70 SER B CA 1
ATOM 1492 C C . SER B 1 70 ? -5.602 -13.711 -1.416 1 87.75 70 SER B C 1
ATOM 1494 O O . SER B 1 70 ? -4.586 -14.352 -1.693 1 87.75 70 SER B O 1
ATOM 1496 N N . GLY B 1 71 ? -5.789 -13.125 -0.247 1 92.44 71 GLY B N 1
ATOM 1497 C CA . GLY B 1 71 ? -4.805 -13.305 0.81 1 92.44 71 GLY B CA 1
ATOM 1498 C C . GLY B 1 71 ? -3.521 -12.539 0.572 1 92.44 71 GLY B C 1
ATOM 1499 O O . GLY B 1 71 ? -2.43 -13.047 0.833 1 92.44 71 GLY B O 1
ATOM 1500 N N . VAL B 1 72 ? -3.594 -11.43 -0.057 1 92.44 72 VAL B N 1
ATOM 1501 C CA . VAL B 1 72 ? -2.459 -10.555 -0.338 1 92.44 72 VAL B CA 1
ATOM 1502 C C . VAL B 1 72 ? -2.52 -9.328 0.563 1 92.44 72 VAL B C 1
ATOM 1504 O O . VAL B 1 72 ? -3.574 -8.703 0.701 1 92.44 72 VAL B O 1
ATOM 1507 N N . ASN B 1 73 ? -1.391 -9.062 1.215 1 93.62 73 ASN B N 1
ATOM 1508 C CA . ASN B 1 73 ? -1.253 -7.859 2.027 1 93.62 73 ASN B CA 1
ATOM 1509 C C . ASN B 1 73 ? -0.006 -7.066 1.647 1 93.62 73 ASN B C 1
ATOM 1511 O O . ASN B 1 73 ? 1.073 -7.637 1.484 1 93.62 73 ASN B O 1
ATOM 1515 N N . VAL B 1 74 ? -0.206 -5.77 1.463 1 92.38 74 VAL B N 1
ATOM 1516 C CA . VAL B 1 74 ? 0.926 -4.883 1.211 1 92.38 74 VAL B CA 1
ATOM 1517 C C . VAL B 1 74 ? 0.985 -3.801 2.285 1 92.38 74 VAL B C 1
ATOM 1519 O O . VAL B 1 74 ? 0.055 -3.002 2.422 1 92.38 74 VAL B O 1
ATOM 1522 N N . LEU B 1 75 ? 2.055 -3.803 3.043 1 93.62 75 LEU B N 1
ATOM 1523 C CA . LEU B 1 75 ? 2.324 -2.766 4.035 1 93.62 75 LEU B CA 1
ATOM 1524 C C . LEU B 1 75 ? 3.467 -1.863 3.578 1 93.62 75 LEU B C 1
ATOM 1526 O O . LEU B 1 75 ? 4.586 -2.33 3.367 1 93.62 75 LEU B O 1
ATOM 1530 N N . THR B 1 76 ? 3.154 -0.633 3.352 1 90.25 76 THR B N 1
ATOM 1531 C CA . THR B 1 76 ? 4.176 0.35 3.014 1 90.25 76 THR B CA 1
ATOM 1532 C C . THR B 1 76 ? 4.348 1.362 4.141 1 90.25 76 THR B C 1
ATOM 1534 O O . THR B 1 76 ? 3.371 1.957 4.605 1 90.25 76 THR B O 1
ATOM 1537 N N . GLU B 1 77 ? 5.582 1.471 4.543 1 90.25 77 GLU B N 1
ATOM 1538 C CA . GLU B 1 77 ? 5.922 2.367 5.645 1 90.25 77 GLU B CA 1
ATOM 1539 C C . GLU B 1 77 ? 6.973 3.391 5.219 1 90.25 77 GLU B C 1
ATOM 1541 O O . GLU B 1 77 ? 7.891 3.068 4.465 1 90.25 77 GLU B O 1
ATOM 1546 N N . LYS B 1 78 ? 6.688 4.582 5.672 1 83.06 78 LYS B N 1
ATOM 1547 C CA . LYS B 1 78 ? 7.633 5.668 5.43 1 83.06 78 LYS B CA 1
ATOM 1548 C C . LYS B 1 78 ? 8.156 6.25 6.738 1 83.06 78 LYS B C 1
ATOM 1550 O O . LYS B 1 78 ? 7.371 6.629 7.609 1 83.06 78 LYS B O 1
ATOM 1555 N N . ASP B 1 79 ? 9.43 6.309 6.863 1 81.06 79 ASP B N 1
ATOM 1556 C CA . ASP B 1 79 ? 10.133 6.988 7.945 1 81.06 79 ASP B CA 1
ATOM 1557 C C . ASP B 1 79 ? 11.227 7.898 7.398 1 81.06 79 ASP B C 1
ATOM 1559 O O . ASP B 1 79 ? 12.273 7.422 6.945 1 81.06 79 ASP B O 1
ATOM 1563 N N . GLY B 1 80 ? 10.914 9.188 7.473 1 77.94 80 GLY B N 1
ATOM 1564 C CA . GLY B 1 80 ? 11.828 10.102 6.809 1 77.94 80 GLY B CA 1
ATOM 1565 C C . GLY B 1 80 ? 11.898 9.891 5.309 1 77.94 80 GLY B C 1
ATOM 1566 O O . GLY B 1 80 ? 10.867 9.891 4.625 1 77.94 80 GLY B O 1
ATOM 1567 N N . ILE B 1 81 ? 13.164 9.57 4.812 1 72.06 81 ILE B N 1
ATOM 1568 C CA . ILE B 1 81 ? 13.367 9.367 3.383 1 72.06 81 ILE B CA 1
ATOM 1569 C C . ILE B 1 81 ? 13.258 7.879 3.059 1 72.06 81 ILE B C 1
ATOM 1571 O O . ILE B 1 81 ? 13.219 7.492 1.887 1 72.06 81 ILE B O 1
ATOM 1575 N N . ASP B 1 82 ? 13.195 7.121 4.059 1 79.06 82 ASP B N 1
ATOM 1576 C CA . ASP B 1 82 ? 13.188 5.676 3.861 1 79.06 82 ASP B CA 1
ATOM 1577 C C . ASP B 1 82 ? 11.766 5.156 3.67 1 79.06 82 ASP B C 1
ATOM 1579 O O . ASP B 1 82 ? 10.852 5.531 4.418 1 79.06 82 ASP B O 1
ATOM 1583 N N . VAL B 1 83 ? 11.656 4.398 2.639 1 83.88 83 VAL B N 1
ATOM 1584 C CA . VAL B 1 83 ? 10.383 3.742 2.383 1 83.88 83 VAL B CA 1
ATOM 1585 C C . VAL B 1 83 ? 10.578 2.227 2.34 1 83.88 83 VAL B C 1
ATOM 1587 O O . VAL B 1 83 ? 11.508 1.733 1.696 1 83.88 83 VAL B O 1
ATOM 1590 N N . SER B 1 84 ? 9.781 1.545 3.121 1 90.19 84 SER B N 1
ATOM 1591 C CA . SER B 1 84 ? 9.773 0.087 3.084 1 90.19 84 SER B CA 1
ATOM 1592 C C . SER B 1 84 ? 8.398 -0.454 2.717 1 90.19 84 SER B C 1
ATOM 1594 O O . SER B 1 84 ? 7.379 0.052 3.193 1 90.19 84 SER B O 1
ATOM 1596 N N . SER B 1 85 ? 8.391 -1.445 1.846 1 91.88 85 SER B N 1
ATOM 1597 C CA . SER B 1 85 ? 7.145 -2.088 1.444 1 91.88 85 SER B CA 1
ATOM 1598 C C . SER B 1 85 ? 7.199 -3.594 1.675 1 91.88 85 SER B C 1
ATOM 1600 O O . SER B 1 85 ? 8.133 -4.262 1.224 1 91.88 85 SER B O 1
ATOM 1602 N N . HIS B 1 86 ? 6.188 -4.121 2.369 1 94.75 86 HIS B N 1
ATOM 1603 C CA . HIS B 1 86 ? 6.055 -5.535 2.693 1 94.75 86 HIS B CA 1
ATOM 1604 C C . HIS B 1 86 ? 4.934 -6.18 1.891 1 94.75 86 HIS B C 1
ATOM 1606 O O . HIS B 1 86 ? 3.771 -5.777 2.004 1 94.75 86 HIS B O 1
ATOM 1612 N N . LEU B 1 87 ? 5.316 -7.07 1.125 1 95.81 87 LEU B N 1
ATOM 1613 C CA . LEU B 1 87 ? 4.312 -7.902 0.47 1 95.81 87 LEU B CA 1
ATOM 1614 C C . LEU B 1 87 ? 4.16 -9.242 1.188 1 95.81 87 LEU B C 1
ATOM 1616 O O . LEU B 1 87 ? 5.133 -9.984 1.331 1 95.81 87 LEU B O 1
ATOM 1620 N N . THR B 1 88 ? 2.949 -9.547 1.646 1 97.19 88 THR B N 1
ATOM 1621 C CA . THR B 1 88 ? 2.684 -10.82 2.307 1 97.19 88 THR B CA 1
ATOM 1622 C C . THR B 1 88 ? 1.651 -11.625 1.525 1 97.19 88 THR B C 1
ATOM 1624 O O . THR B 1 88 ? 0.589 -11.109 1.173 1 97.19 88 THR B O 1
ATOM 1627 N N . LEU B 1 89 ? 2.012 -12.789 1.238 1 97.12 89 LEU B N 1
ATOM 1628 C CA . LEU B 1 89 ? 1.103 -13.766 0.658 1 97.12 89 LEU B CA 1
ATOM 1629 C C . LEU B 1 89 ? 0.722 -14.828 1.685 1 97.12 89 LEU B C 1
ATOM 1631 O O . LEU B 1 89 ? 1.592 -15.523 2.221 1 97.12 89 LEU B O 1
ATOM 1635 N N . SER B 1 90 ? -0.539 -14.898 1.919 1 96.56 90 SER B N 1
ATOM 1636 C CA . SER B 1 90 ? -1.009 -15.953 2.811 1 96.56 90 SER B CA 1
ATOM 1637 C C . SER B 1 90 ? -1.291 -17.234 2.045 1 96.56 90 SER B C 1
ATOM 1639 O O . SER B 1 90 ? -1.778 -17.203 0.914 1 96.56 90 SER B O 1
ATOM 1641 N N . SER B 1 91 ? -0.987 -18.391 2.625 1 96.12 91 SER B N 1
ATOM 1642 C CA . SER B 1 91 ? -1.284 -19.688 2.051 1 96.12 91 SER B CA 1
ATOM 1643 C C . SER B 1 91 ? -0.818 -19.781 0.602 1 96.12 91 SER B C 1
ATOM 1645 O O . SER B 1 91 ? -1.631 -19.953 -0.308 1 96.12 91 SER B O 1
ATOM 1647 N N . VAL B 1 92 ? 0.409 -19.766 0.484 1 96.81 92 VAL B N 1
ATOM 1648 C CA . VAL B 1 92 ? 1.035 -19.719 -0.833 1 96.81 92 VAL B CA 1
ATOM 1649 C C . VAL B 1 92 ? 0.593 -20.922 -1.658 1 96.81 92 VAL B C 1
ATOM 1651 O O . VAL B 1 92 ? 0.517 -22.047 -1.143 1 96.81 92 VAL B O 1
ATOM 1654 N N . LYS B 1 93 ? 0.307 -20.656 -2.961 1 96.81 93 LYS B N 1
ATOM 1655 C CA . LYS B 1 93 ? -0.126 -21.672 -3.924 1 96.81 93 LYS B CA 1
ATOM 1656 C C . LYS B 1 93 ? 0.951 -21.922 -4.977 1 96.81 93 LYS B C 1
ATOM 1658 O O . LYS B 1 93 ? 1.833 -21.094 -5.184 1 96.81 93 LYS B O 1
ATOM 1663 N N . MET B 1 94 ? 0.84 -23.094 -5.633 1 97.12 94 MET B N 1
ATOM 1664 C CA . MET B 1 94 ? 1.76 -23.406 -6.723 1 97.12 94 MET B CA 1
ATOM 1665 C C . MET B 1 94 ? 1.729 -22.312 -7.789 1 97.12 94 MET B C 1
ATOM 1667 O O . MET B 1 94 ? 2.75 -22.031 -8.414 1 97.12 94 MET B O 1
ATOM 1671 N N . SER B 1 95 ? 0.466 -21.672 -7.977 1 96.12 95 SER B N 1
ATOM 1672 C CA . SER B 1 95 ? 0.295 -20.641 -8.992 1 96.12 95 SER B CA 1
ATOM 1673 C C . SER B 1 95 ? 1.02 -19.359 -8.602 1 96.12 95 SER B C 1
ATOM 1675 O O . SER B 1 95 ? 1.181 -18.453 -9.422 1 96.12 95 SER B O 1
ATOM 1677 N N . ASP B 1 96 ? 1.479 -19.328 -7.352 1 97.25 96 ASP B N 1
ATOM 1678 C CA . ASP B 1 96 ? 2.227 -18.172 -6.898 1 97.25 96 ASP B CA 1
ATOM 1679 C C . ASP B 1 96 ? 3.676 -18.219 -7.371 1 97.25 96 ASP B C 1
ATOM 1681 O O . ASP B 1 96 ? 4.406 -17.234 -7.27 1 97.25 96 ASP B O 1
ATOM 1685 N N . THR B 1 97 ? 4.137 -19.266 -7.895 1 97.94 97 THR B N 1
ATOM 1686 C CA . THR B 1 97 ? 5.484 -19.375 -8.445 1 97.94 97 THR B CA 1
ATOM 1687 C C . THR B 1 97 ? 5.699 -18.328 -9.547 1 97.94 97 THR B C 1
ATOM 1689 O O . THR B 1 97 ? 4.82 -18.125 -10.383 1 97.94 97 THR B O 1
ATOM 1692 N N . GLY B 1 98 ? 6.859 -17.734 -9.547 1 98.19 98 GLY B N 1
ATOM 1693 C CA . GLY B 1 98 ? 7.172 -16.766 -10.586 1 98.19 98 GLY B CA 1
ATOM 1694 C C . GLY B 1 98 ? 8.016 -15.609 -10.086 1 98.19 98 GLY B C 1
ATOM 1695 O O . GLY B 1 98 ? 8.617 -15.695 -9.008 1 98.19 98 GLY B O 1
ATOM 1696 N N . ASN B 1 99 ? 8.125 -14.617 -10.914 1 98.25 99 ASN B N 1
ATOM 1697 C CA . ASN B 1 99 ? 8.938 -13.445 -10.586 1 98.25 99 ASN B CA 1
ATOM 1698 C C . ASN B 1 99 ? 8.117 -12.391 -9.844 1 98.25 99 ASN B C 1
ATOM 1700 O O . ASN B 1 99 ? 6.992 -12.078 -10.234 1 98.25 99 ASN B O 1
ATOM 1704 N N . TYR B 1 100 ? 8.695 -11.984 -8.805 1 97.12 100 TYR B N 1
ATOM 1705 C CA . TYR B 1 100 ? 8.148 -10.844 -8.078 1 97.12 100 TYR B CA 1
ATOM 1706 C C . TYR B 1 100 ? 9.062 -9.633 -8.188 1 97.12 100 TYR B C 1
ATOM 1708 O O . TYR B 1 100 ? 10.258 -9.719 -7.91 1 97.12 100 TYR B O 1
ATOM 1716 N N . THR B 1 101 ? 8.453 -8.508 -8.617 1 94.62 101 THR B N 1
ATOM 1717 C CA . THR B 1 101 ? 9.219 -7.297 -8.875 1 94.62 101 THR B CA 1
ATOM 1718 C C . THR B 1 101 ? 8.727 -6.145 -8 1 94.62 101 THR B C 1
ATOM 1720 O O . THR B 1 101 ? 7.52 -5.934 -7.875 1 94.62 101 THR B O 1
ATOM 1723 N N . CYS B 1 102 ? 9.633 -5.617 -7.309 1 92.69 102 CYS B N 1
ATOM 1724 C CA . CYS B 1 102 ? 9.375 -4.359 -6.621 1 92.69 102 CYS B CA 1
ATOM 1725 C C . CYS B 1 102 ? 9.766 -3.17 -7.484 1 92.69 102 CYS B C 1
ATOM 1727 O O . CYS B 1 102 ? 10.945 -3.012 -7.828 1 92.69 102 CYS B O 1
ATOM 1729 N N . LYS B 1 103 ? 8.781 -2.371 -7.789 1 86.56 103 LYS B N 1
ATOM 1730 C CA . LYS B 1 103 ? 8.992 -1.19 -8.625 1 86.56 103 LYS B CA 1
ATOM 1731 C C . LYS B 1 103 ? 8.695 0.09 -7.844 1 86.56 103 LYS B C 1
ATOM 1733 O O . LYS B 1 103 ? 7.551 0.351 -7.477 1 86.56 103 LYS B O 1
ATOM 1738 N N . ALA B 1 104 ? 9.797 0.764 -7.523 1 80 104 ALA B N 1
ATOM 1739 C CA . ALA B 1 104 ? 9.641 2.037 -6.828 1 80 104 ALA B CA 1
ATOM 1740 C C . ALA B 1 104 ? 9.773 3.211 -7.793 1 80 104 ALA B C 1
ATOM 1742 O O . ALA B 1 104 ? 10.383 3.08 -8.859 1 80 104 ALA B O 1
ATOM 1743 N N . PHE B 1 105 ? 9.078 4.262 -7.199 1 72.19 105 PHE B N 1
ATOM 1744 C CA . PHE B 1 105 ? 9.164 5.469 -8.016 1 72.19 105 PHE B CA 1
ATOM 1745 C C . PHE B 1 105 ? 10.609 5.941 -8.133 1 72.19 105 PHE B C 1
ATOM 1747 O O . PHE B 1 105 ? 11.32 6.047 -7.137 1 72.19 105 PHE B O 1
ATOM 1754 N N . ASN B 1 106 ? 10.977 6.125 -9.305 1 68.19 106 ASN B N 1
ATOM 1755 C CA . ASN B 1 106 ? 12.273 6.695 -9.633 1 68.19 106 ASN B CA 1
ATOM 1756 C C . ASN B 1 106 ? 13.422 5.777 -9.211 1 68.19 106 ASN B C 1
ATOM 1758 O O . ASN B 1 106 ? 14.5 6.246 -8.844 1 68.19 106 ASN B O 1
ATOM 1762 N N . ALA B 1 107 ? 13.234 4.68 -8.984 1 73.75 107 ALA B N 1
ATOM 1763 C CA . ALA B 1 107 ? 14.266 3.691 -8.672 1 73.75 107 ALA B CA 1
ATOM 1764 C C . ALA B 1 107 ? 14.188 2.504 -9.633 1 73.75 107 ALA B C 1
ATOM 1766 O O . ALA B 1 107 ? 13.117 2.184 -10.148 1 73.75 107 ALA B O 1
ATOM 1767 N N . ALA B 1 108 ? 15.344 2.004 -9.93 1 81.94 108 ALA B N 1
ATOM 1768 C CA . ALA B 1 108 ? 15.367 0.779 -10.727 1 81.94 108 ALA B CA 1
ATOM 1769 C C . ALA B 1 108 ? 14.586 -0.338 -10.039 1 81.94 108 ALA B C 1
ATOM 1771 O O . ALA B 1 108 ? 14.688 -0.515 -8.82 1 81.94 108 ALA B O 1
ATOM 1772 N N . PRO B 1 109 ? 13.805 -1.045 -10.82 1 88.75 109 PRO B N 1
ATOM 1773 C CA . PRO B 1 109 ? 13.086 -2.18 -10.242 1 88.75 109 PRO B CA 1
ATOM 1774 C C . PRO B 1 109 ? 14.008 -3.338 -9.867 1 88.75 109 PRO B C 1
ATOM 1776 O O . PRO B 1 109 ? 15.086 -3.484 -10.453 1 88.75 109 PRO B O 1
ATOM 1779 N N . THR B 1 110 ? 13.648 -4.031 -8.867 1 93 110 THR B N 1
ATOM 1780 C CA . THR B 1 110 ? 14.344 -5.25 -8.477 1 93 110 THR B CA 1
ATOM 1781 C C . THR B 1 110 ? 13.383 -6.438 -8.453 1 93 110 THR B C 1
ATOM 1783 O O . THR B 1 110 ? 12.203 -6.281 -8.156 1 93 110 THR B O 1
ATOM 1786 N N . SER B 1 111 ? 13.914 -7.641 -8.781 1 96.31 111 SER B N 1
ATOM 1787 C CA . SER B 1 111 ? 13.07 -8.828 -8.867 1 96.31 111 SER B CA 1
ATOM 1788 C C . SER B 1 111 ? 13.703 -10.008 -8.133 1 96.31 111 SER B C 1
ATOM 1790 O O . SER B 1 111 ? 14.93 -10.078 -8 1 96.31 111 SER B O 1
ATOM 1792 N N . ILE B 1 112 ? 12.898 -10.844 -7.617 1 97.75 112 ILE B N 1
ATOM 1793 C CA . ILE B 1 112 ? 13.289 -12.164 -7.125 1 97.75 112 ILE B CA 1
ATOM 1794 C C . ILE B 1 112 ? 12.406 -13.234 -7.766 1 97.75 112 ILE B C 1
ATOM 1796 O O . ILE B 1 112 ? 11.375 -12.922 -8.367 1 97.75 112 ILE B O 1
ATOM 1800 N N . HIS B 1 113 ? 12.898 -14.445 -7.707 1 98.56 113 HIS B N 1
ATOM 1801 C CA . HIS B 1 113 ? 12.086 -15.57 -8.164 1 98.56 113 HIS B CA 1
ATOM 1802 C C . HIS B 1 113 ? 11.578 -16.391 -6.98 1 98.56 113 HIS B C 1
ATOM 1804 O O . HIS B 1 113 ? 12.344 -16.75 -6.09 1 98.56 113 HIS B O 1
ATOM 1810 N N . LEU B 1 114 ? 10.352 -16.562 -6.949 1 98.44 114 LEU B N 1
ATOM 1811 C CA . LEU B 1 114 ? 9.727 -17.438 -5.961 1 98.44 114 LEU B CA 1
ATOM 1812 C C . LEU B 1 114 ? 9.453 -18.828 -6.555 1 98.44 114 LEU B C 1
ATOM 1814 O O . LEU B 1 114 ? 8.836 -18.938 -7.621 1 98.44 114 LEU B O 1
ATOM 1818 N N . GLU B 1 115 ? 9.922 -19.797 -5.898 1 98.38 115 GLU B N 1
ATOM 1819 C CA . GLU B 1 115 ? 9.602 -21.188 -6.227 1 98.38 115 GLU B CA 1
ATOM 1820 C C . GLU B 1 115 ? 8.781 -21.844 -5.117 1 98.38 115 GLU B C 1
ATOM 1822 O O . GLU B 1 115 ? 9.25 -21.969 -3.984 1 98.38 115 GLU B O 1
ATOM 1827 N N . VAL B 1 116 ? 7.57 -22.234 -5.492 1 98.12 116 VAL B N 1
ATOM 1828 C CA . VAL B 1 116 ? 6.719 -22.938 -4.543 1 98.12 116 VAL B CA 1
ATOM 1829 C C . VAL B 1 116 ? 6.824 -24.453 -4.777 1 98.12 116 VAL B C 1
ATOM 1831 O O . VAL B 1 116 ? 6.699 -24.922 -5.91 1 98.12 116 VAL B O 1
ATOM 1834 N N . ILE B 1 117 ? 7.129 -25.156 -3.779 1 97.38 117 ILE B N 1
ATOM 1835 C CA . ILE B 1 117 ? 7.254 -26.594 -3.928 1 97.38 117 ILE B CA 1
ATOM 1836 C C . ILE B 1 117 ? 6.125 -27.297 -3.176 1 97.38 117 ILE B C 1
ATOM 1838 O O . ILE B 1 117 ? 5.523 -26.719 -2.27 1 97.38 117 ILE B O 1
ATOM 1842 N N . GLN B 1 118 ? 5.746 -28.5 -3.691 1 89.25 118 GLN B N 1
ATOM 1843 C CA . GLN B 1 118 ? 4.707 -29.312 -3.061 1 89.25 118 GLN B CA 1
ATOM 1844 C C . GLN B 1 118 ? 5.176 -29.859 -1.72 1 89.25 118 GLN B C 1
ATOM 1846 O O . GLN B 1 118 ? 6.363 -30.141 -1.541 1 89.25 118 GLN B O 1
ATOM 1851 N N . GLY B 1 119 ? 4.402 -29.594 -0.576 1 70.25 119 GLY B N 1
ATOM 1852 C CA . GLY B 1 119 ? 4.707 -30.234 0.69 1 70.25 119 GLY B CA 1
ATOM 1853 C C . GLY B 1 119 ? 4.453 -31.734 0.671 1 70.25 119 GLY B C 1
ATOM 1854 O O . GLY B 1 119 ? 3.664 -32.219 -0.137 1 70.25 119 GLY B O 1
ATOM 1855 N N . TRP B 1 120 ? 5.398 -32.562 1.099 1 54.78 120 TRP B N 1
ATOM 1856 C CA . TRP B 1 120 ? 5.121 -33.938 1.529 1 54.78 120 TRP B CA 1
ATOM 1857 C C . TRP B 1 120 ? 4.379 -33.938 2.859 1 54.78 120 TRP B C 1
ATOM 1859 O O . TRP B 1 120 ? 4.516 -33.031 3.664 1 54.78 120 TRP B O 1
#

Foldseek 3Di:
DPPPPCPPPPPDFAKDWDDDLEAEEEAQAKDKIKIKGADDDPDPPPPPPDPWDQKFKDFVRHGPVPDPAPQWDWDWDDDPRIIMIMIMHGRHDQVSFGKIWIDGVPHDIDIGTYGYDYDD/DPPPPCPDPPLDFAKDWDDDLEAEEEAQAKDKIKIKGADDDPDPPPPPPDPWDQKFKDFVRHGPVPDPAPQWDWDWDDDPRIIMIMIMHGRHDQVSFGKIWIDGVPHDIDIGTYGYDYDD

Radius of gyration: 18.4 Å; Cα contacts (8 Å, |Δi|>4): 533; chains: 2; bounding box: 55×55×47 Å